Protein AF-A0A1Y2RG91-F1 (afdb_monomer)

Secondary structure (DSSP, 8-state):
-PPPPPPPP---TTSGGGGS-S--SSB--GGGTTTSEEE-PPP--TTS-THHHHTS--EE-TTSSSEEEEEEEESSSSS----GGGGT--S-SPEEPGGGGG-HHHHHHHHTS-S-EEEEEEEEE----HHHHGGG-B---TTTT--TTSBPEEEEEEE-S--TT-EEEEE-B-TTS-B-GGG-EEEE--TT-EEEE-TTTSEEEEE--SSS-EEEEEEEEE--HHHHHHHHHH-

Foldseek 3Di:
DDDPDPPQDFDDLPPPLLPADQDFLADDQPVCVPQQKDWFPFDDCVVFDPQLQPVADWDDDDDADPKIKAWQWACVQERDPDDVVVVPDAQFPTDGHPSVVRGVVVNVVVVPQPFTWGIKIKMKDAADAPSRFNVVWHADNRCVNPDRHWFDKKKKKAWAAAQQPKWKWKFAADPSRTGDPVRTDTQTRGHRGIMIGNRSGIGITIHGNGHDITIMIIITGGDDPSSSVVRVVRD

pLDDT: mean 92.82, std 10.48, range [40.88, 98.62]

Solvent-accessible surface area (backbone atoms only — not comparable to full-atom values): 12758 Å² total; per-residue (Å²): 134,83,76,77,76,76,79,79,71,71,88,54,90,82,41,74,49,40,75,51,74,80,76,75,74,33,43,73,47,75,82,30,68,86,75,37,41,44,74,38,52,67,47,88,53,89,85,48,59,66,61,41,66,72,70,45,71,66,40,87,48,96,82,60,75,75,33,33,38,25,35,31,18,15,81,80,26,48,68,64,90,70,61,33,62,83,76,77,38,39,58,46,79,37,30,66,13,78,46,38,74,59,17,57,63,57,43,52,57,61,70,65,49,73,48,57,32,12,51,23,30,34,39,38,37,49,56,37,50,63,79,61,31,51,71,62,52,40,38,47,76,52,55,83,66,49,63,55,87,37,47,38,48,29,36,36,38,38,24,70,39,77,34,84,77,17,27,39,41,35,20,44,56,46,99,75,45,41,71,36,79,91,52,63,43,75,46,72,34,30,52,20,26,26,35,39,33,33,40,43,61,26,31,35,34,71,32,32,65,53,92,56,74,39,39,29,42,41,35,30,32,36,34,40,75,61,34,41,53,52,53,63,75,39,87

Mean predicted aligned error: 4.35 Å

Structure (mmCIF, N/CA/C/O backbone):
data_AF-A0A1Y2RG91-F1
#
_entry.id   AF-A0A1Y2RG91-F1
#
loop_
_atom_site.group_PDB
_atom_site.id
_atom_site.type_symbol
_atom_site.label_atom_id
_atom_site.label_alt_id
_atom_site.label_comp_id
_atom_site.label_asym_id
_atom_site.label_entity_id
_atom_site.label_seq_id
_atom_site.pdbx_PDB_ins_code
_atom_site.Cartn_x
_atom_site.Cartn_y
_atom_site.Cartn_z
_atom_site.occupancy
_atom_site.B_iso_or_equiv
_atom_site.auth_seq_id
_atom_site.auth_comp_id
_atom_site.auth_asym_id
_atom_site.auth_atom_id
_atom_site.pdbx_PDB_model_num
ATOM 1 N N . MET A 1 1 ? 3.154 7.233 -43.658 1.00 40.88 1 MET A N 1
ATOM 2 C CA . MET A 1 1 ? 4.294 7.298 -42.723 1.00 40.88 1 MET A CA 1
ATOM 3 C C . MET A 1 1 ? 3.740 6.956 -41.356 1.00 40.88 1 MET A C 1
ATOM 5 O O . MET A 1 1 ? 2.910 7.704 -40.861 1.00 40.88 1 MET A O 1
ATOM 9 N N . SER A 1 2 ? 4.061 5.781 -40.824 1.00 43.72 2 SER A N 1
ATOM 10 C CA . SER A 1 2 ? 3.675 5.401 -39.464 1.00 43.72 2 SER A CA 1
ATOM 11 C C . SER A 1 2 ? 4.484 6.251 -38.491 1.00 43.72 2 SER A C 1
ATOM 13 O O . SER A 1 2 ? 5.714 6.201 -38.524 1.00 43.72 2 SER A O 1
ATOM 15 N N . SER A 1 3 ? 3.808 7.056 -37.672 1.00 43.66 3 SER A N 1
ATOM 16 C CA . SER A 1 3 ? 4.441 7.735 -36.543 1.00 43.66 3 SER A CA 1
ATOM 17 C C . SER A 1 3 ? 5.208 6.697 -35.713 1.00 43.66 3 SER A C 1
ATOM 19 O O . SER A 1 3 ? 4.657 5.618 -35.478 1.00 43.66 3 SER A O 1
ATOM 21 N N . PRO A 1 4 ? 6.460 6.960 -35.302 1.00 48.38 4 PRO A N 1
ATOM 22 C CA . PRO A 1 4 ? 7.176 6.040 -34.432 1.00 48.38 4 PRO A CA 1
ATOM 23 C C . PRO A 1 4 ? 6.356 5.843 -33.157 1.00 48.38 4 PRO A C 1
ATOM 25 O O . PRO A 1 4 ? 5.939 6.820 -32.531 1.00 48.38 4 PRO A O 1
ATOM 28 N N . THR A 1 5 ? 6.092 4.584 -32.799 1.00 53.31 5 THR A N 1
ATOM 29 C CA . THR A 1 5 ? 5.487 4.242 -31.512 1.00 53.31 5 THR A CA 1
ATOM 30 C C . THR A 1 5 ? 6.329 4.906 -30.421 1.00 53.31 5 THR A C 1
ATOM 32 O O . THR A 1 5 ? 7.553 4.730 -30.437 1.00 53.31 5 THR A O 1
ATOM 35 N N . PRO A 1 6 ? 5.736 5.703 -29.513 1.00 58.34 6 PRO A N 1
ATOM 36 C CA . PRO A 1 6 ? 6.489 6.311 -28.427 1.00 58.34 6 PRO A CA 1
ATOM 37 C C . PRO A 1 6 ? 7.247 5.220 -27.669 1.00 58.34 6 PRO A C 1
ATOM 39 O O . PRO A 1 6 ? 6.689 4.151 -27.418 1.00 58.34 6 PRO A O 1
ATOM 42 N N . ALA A 1 7 ? 8.508 5.472 -27.316 1.00 62.66 7 ALA A N 1
ATOM 43 C CA . ALA A 1 7 ? 9.251 4.541 -26.477 1.00 62.66 7 ALA A CA 1
ATOM 44 C C . ALA A 1 7 ? 8.470 4.296 -25.174 1.00 62.66 7 ALA A C 1
ATOM 46 O O . ALA A 1 7 ? 8.015 5.249 -24.530 1.00 62.66 7 ALA A O 1
ATOM 47 N N . ILE A 1 8 ? 8.298 3.022 -24.813 1.00 75.44 8 ILE A N 1
ATOM 48 C CA . ILE A 1 8 ? 7.685 2.623 -23.543 1.00 75.44 8 ILE A CA 1
ATOM 49 C C . ILE A 1 8 ? 8.548 3.208 -22.421 1.00 75.44 8 ILE A C 1
ATOM 51 O O . ILE A 1 8 ? 9.770 3.058 -22.433 1.00 75.44 8 ILE A O 1
ATOM 55 N N . PHE A 1 9 ? 7.919 3.918 -21.484 1.00 87.31 9 PHE A N 1
ATOM 56 C CA . PHE A 1 9 ? 8.622 4.500 -20.345 1.00 87.31 9 PHE A CA 1
ATOM 57 C C . PHE A 1 9 ? 9.252 3.397 -19.484 1.00 87.31 9 PHE A C 1
ATOM 59 O O . PHE A 1 9 ? 8.609 2.387 -19.200 1.00 87.31 9 PHE A O 1
ATOM 66 N N . TRP A 1 10 ? 10.488 3.620 -19.035 1.00 93.56 10 TRP A N 1
ATOM 67 C CA . TRP A 1 10 ? 11.166 2.776 -18.055 1.00 93.56 10 TRP A CA 1
ATOM 68 C C . TRP A 1 10 ? 11.965 3.652 -17.082 1.00 93.56 10 TRP A C 1
ATOM 70 O O . TRP A 1 10 ? 12.610 4.602 -17.543 1.00 93.56 10 TRP A O 1
ATOM 80 N N . PRO A 1 11 ? 11.951 3.374 -15.763 1.00 94.19 11 PRO A N 1
ATOM 81 C CA . PRO A 1 11 ? 12.773 4.115 -14.813 1.00 94.19 11 PRO A CA 1
ATOM 82 C C . PRO A 1 11 ? 14.261 4.057 -15.174 1.00 94.19 11 PRO A C 1
ATOM 84 O O . PRO A 1 11 ? 14.787 3.013 -15.555 1.00 94.19 11 PRO A O 1
ATOM 87 N N . HIS A 1 12 ? 14.943 5.191 -15.030 1.00 93.88 12 HIS A N 1
ATOM 88 C CA . HIS A 1 12 ? 16.390 5.321 -15.207 1.00 93.88 12 HIS A CA 1
ATOM 89 C C . HIS A 1 12 ? 17.062 5.697 -13.882 1.00 93.88 12 HIS A C 1
ATOM 91 O O . HIS A 1 12 ? 16.392 5.971 -12.885 1.00 93.88 12 HIS A O 1
ATOM 97 N N . SER A 1 13 ? 18.394 5.727 -13.866 1.00 95.25 13 SER A N 1
ATOM 98 C CA . SER A 1 13 ? 19.221 5.920 -12.662 1.00 95.25 13 SER A CA 1
ATOM 99 C C . SER A 1 13 ? 18.958 7.218 -11.885 1.00 95.25 13 SER A C 1
ATOM 101 O O . SER A 1 13 ? 19.301 7.306 -10.709 1.00 95.25 13 SER A O 1
ATOM 103 N N . GLU A 1 14 ? 18.334 8.221 -12.505 1.00 95.31 14 GLU A N 1
ATOM 104 C CA . GLU A 1 14 ? 17.988 9.488 -11.845 1.00 95.31 14 GLU A CA 1
ATOM 105 C C . GLU A 1 14 ? 16.597 9.464 -11.193 1.00 95.31 14 GLU A C 1
ATOM 107 O O . GLU A 1 14 ? 16.231 10.407 -10.488 1.00 95.31 14 GLU A O 1
ATOM 112 N N . HIS A 1 15 ? 15.814 8.399 -11.402 1.00 95.62 15 HIS A N 1
ATOM 113 C CA . HIS A 1 15 ? 14.505 8.257 -10.782 1.00 95.62 15 HIS A CA 1
ATOM 114 C C . HIS A 1 15 ? 14.648 8.271 -9.256 1.00 95.62 15 HIS A C 1
ATOM 116 O O . HIS A 1 15 ? 15.428 7.513 -8.682 1.00 95.62 15 HIS A O 1
ATOM 122 N N . TRP A 1 16 ? 13.874 9.114 -8.571 1.00 94.44 16 TRP A N 1
ATOM 123 C CA . TRP A 1 16 ? 14.020 9.353 -7.129 1.00 94.44 16 TRP A CA 1
ATOM 124 C C . TRP A 1 16 ? 13.949 8.066 -6.293 1.00 94.44 16 TRP A C 1
ATOM 126 O O . TRP A 1 16 ? 14.695 7.928 -5.322 1.00 94.44 16 TRP A O 1
ATOM 136 N N . SER A 1 17 ? 13.119 7.097 -6.702 1.00 95.50 17 SER A N 1
ATOM 137 C CA . SER A 1 17 ? 12.992 5.818 -6.001 1.00 95.50 17 SER A CA 1
ATOM 138 C C . SER A 1 17 ? 14.277 4.994 -5.989 1.00 95.50 17 SER A C 1
ATOM 140 O O . SER A 1 17 ? 14.414 4.173 -5.093 1.00 95.50 17 SER A O 1
ATOM 142 N N . VAL A 1 18 ? 15.236 5.217 -6.898 1.00 96.69 18 VAL A N 1
ATOM 143 C CA . VAL A 1 18 ? 16.545 4.527 -6.919 1.00 96.69 18 VAL A CA 1
ATOM 144 C C . VAL A 1 18 ? 17.334 4.774 -5.630 1.00 96.69 18 VAL A C 1
ATOM 146 O O . VAL A 1 18 ? 18.069 3.903 -5.173 1.00 96.69 18 VAL A O 1
ATOM 149 N N . LYS A 1 19 ? 17.141 5.934 -4.989 1.00 95.50 19 LYS A N 1
ATOM 150 C CA . LYS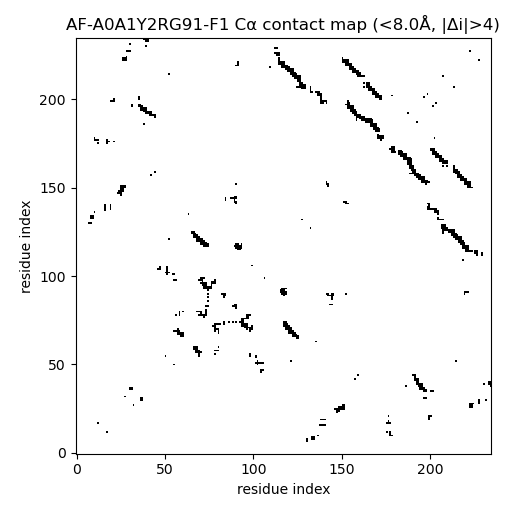 A 1 19 ? 17.837 6.307 -3.747 1.00 95.50 19 LYS A CA 1
ATOM 151 C C . LYS A 1 19 ? 17.269 5.638 -2.494 1.00 95.50 19 LYS A C 1
ATOM 153 O O . LYS A 1 19 ? 17.867 5.753 -1.430 1.00 95.50 19 LYS A O 1
ATOM 158 N N . ILE A 1 20 ? 16.122 4.969 -2.605 1.00 95.56 20 ILE A N 1
ATOM 159 C CA . ILE A 1 20 ? 15.459 4.337 -1.462 1.00 95.56 20 ILE A CA 1
ATOM 160 C C . ILE A 1 20 ? 16.237 3.075 -1.043 1.00 95.56 20 ILE A C 1
ATOM 162 O O . ILE A 1 20 ? 16.551 2.243 -1.904 1.00 95.56 20 ILE A O 1
ATOM 166 N N . PRO A 1 21 ? 16.564 2.905 0.250 1.00 92.75 21 PRO A N 1
ATOM 167 C CA . PRO A 1 21 ? 17.308 1.741 0.723 1.00 92.75 21 PRO A CA 1
ATOM 168 C C . PRO A 1 21 ? 16.541 0.421 0.551 1.00 92.75 21 PRO A C 1
ATOM 170 O O . PRO A 1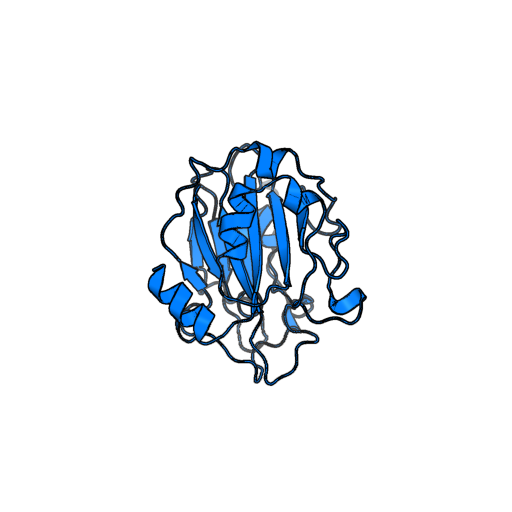 21 ? 15.398 0.289 0.976 1.00 92.75 21 PRO A O 1
ATOM 173 N N . LEU A 1 22 ? 17.203 -0.604 -0.000 1.00 89.06 22 LEU A N 1
ATOM 174 C CA . LEU A 1 22 ? 16.652 -1.967 -0.088 1.00 89.06 22 LEU A CA 1
ATOM 175 C C . LEU A 1 22 ? 16.887 -2.809 1.162 1.00 89.06 22 LEU A C 1
ATOM 177 O O . LEU A 1 22 ? 16.133 -3.750 1.418 1.00 89.06 22 LEU A O 1
ATOM 181 N N . LYS A 1 23 ? 17.962 -2.527 1.900 1.00 84.38 23 LYS A N 1
ATOM 182 C CA . LYS A 1 23 ? 18.423 -3.319 3.043 1.00 84.38 23 LYS A CA 1
ATOM 183 C C . LYS A 1 23 ? 18.626 -2.401 4.234 1.00 84.38 23 LYS A C 1
ATOM 185 O O . LYS A 1 23 ? 19.351 -1.417 4.139 1.00 84.38 23 LYS A O 1
ATOM 190 N N . THR A 1 24 ? 17.988 -2.758 5.334 1.00 86.94 24 THR A N 1
ATOM 191 C CA . THR A 1 24 ? 18.072 -2.091 6.632 1.00 86.94 24 THR A CA 1
ATOM 192 C C . THR A 1 24 ? 17.979 -3.163 7.722 1.00 86.94 24 THR A C 1
ATOM 194 O O . THR A 1 24 ? 17.697 -4.326 7.424 1.00 86.94 24 THR A O 1
ATOM 197 N N . SER A 1 25 ? 18.232 -2.779 8.967 1.00 91.56 25 SER A N 1
ATOM 198 C CA . SER A 1 25 ? 18.195 -3.632 10.167 1.00 91.56 25 SER A CA 1
ATOM 199 C C . SER A 1 25 ? 16.782 -3.966 10.659 1.00 91.56 25 SER A C 1
ATOM 201 O O . SER A 1 25 ? 16.636 -4.894 11.452 1.00 91.56 25 SER A O 1
ATOM 203 N N . HIS A 1 26 ? 15.762 -3.268 10.150 1.00 94.88 26 HIS A N 1
ATOM 204 C CA . HIS A 1 26 ? 14.368 -3.452 10.544 1.00 94.88 26 HIS A CA 1
ATOM 205 C C . HIS A 1 26 ? 13.927 -4.914 10.432 1.00 94.88 26 HIS A C 1
ATOM 207 O O . HIS A 1 26 ? 14.285 -5.619 9.478 1.00 94.88 26 HIS A O 1
ATOM 213 N N . TYR A 1 27 ? 13.072 -5.350 11.358 1.00 95.25 27 TYR A N 1
ATOM 214 C CA . TYR A 1 27 ? 12.452 -6.669 11.267 1.00 95.25 27 TYR A CA 1
ATOM 215 C C . TYR A 1 27 ? 11.677 -6.795 9.951 1.00 95.25 27 TYR A C 1
ATOM 217 O O . TYR A 1 27 ? 10.964 -5.877 9.558 1.00 95.25 27 TYR A O 1
ATOM 225 N N . ARG A 1 28 ? 11.798 -7.939 9.271 1.00 95.50 28 ARG A N 1
ATOM 226 C CA . ARG A 1 28 ? 11.035 -8.265 8.059 1.00 95.50 28 ARG A CA 1
ATOM 227 C C . ARG A 1 28 ? 10.331 -9.595 8.234 1.00 95.50 28 ARG A C 1
ATOM 229 O O . ARG A 1 28 ? 10.906 -10.551 8.754 1.00 95.50 28 ARG A O 1
ATOM 236 N N . MET A 1 29 ? 9.095 -9.657 7.756 1.00 97.12 29 MET A N 1
ATOM 237 C CA . MET A 1 29 ? 8.278 -10.863 7.815 1.00 97.12 29 MET A CA 1
ATOM 238 C C . MET A 1 29 ? 8.858 -11.967 6.919 1.00 97.12 29 MET A C 1
ATOM 240 O O . MET A 1 29 ? 8.975 -11.758 5.707 1.00 97.12 29 MET A O 1
ATOM 244 N N . PRO A 1 30 ? 9.176 -13.160 7.464 1.00 97.69 30 PRO A N 1
ATOM 245 C CA . PRO A 1 30 ? 9.718 -14.266 6.679 1.00 97.69 30 PRO A CA 1
ATOM 246 C C . PRO A 1 30 ? 8.849 -14.658 5.481 1.00 97.69 30 PRO A C 1
ATOM 248 O O . PRO A 1 30 ? 9.383 -15.020 4.432 1.00 97.69 30 PRO A O 1
ATOM 251 N N . SER A 1 31 ? 7.522 -14.534 5.604 1.00 97.06 31 SER A N 1
ATOM 252 C CA . SER A 1 31 ? 6.571 -14.813 4.524 1.00 97.06 31 SER A CA 1
ATOM 253 C C . SER A 1 31 ? 6.788 -13.988 3.254 1.00 97.06 31 SER A C 1
ATOM 255 O O . SER A 1 31 ? 6.372 -14.420 2.180 1.00 97.06 31 SER A O 1
ATOM 257 N N . MET A 1 32 ? 7.446 -12.831 3.362 1.00 96.06 32 MET A N 1
ATOM 258 C CA . MET A 1 32 ? 7.674 -11.899 2.259 1.00 96.06 32 MET A CA 1
ATOM 259 C C . MET A 1 32 ? 9.074 -12.025 1.648 1.00 96.06 32 MET A C 1
ATOM 261 O O . MET A 1 32 ? 9.345 -11.400 0.625 1.00 96.06 32 MET A O 1
ATOM 265 N N . ASN A 1 33 ? 9.970 -12.831 2.228 1.00 95.12 33 ASN A N 1
ATOM 266 C CA . ASN A 1 33 ? 11.373 -12.892 1.805 1.00 95.12 33 ASN A CA 1
ATOM 267 C C . ASN A 1 33 ? 11.539 -13.316 0.343 1.00 95.12 33 ASN A C 1
ATOM 269 O O . ASN A 1 33 ? 12.348 -12.731 -0.373 1.00 95.12 33 ASN A O 1
ATOM 273 N N . GLU A 1 34 ? 10.758 -14.293 -0.116 1.00 94.62 34 GLU A N 1
ATOM 274 C CA . GLU A 1 34 ? 10.865 -14.809 -1.483 1.00 94.62 34 GLU A CA 1
ATOM 275 C C . GLU A 1 34 ? 10.386 -13.771 -2.507 1.00 94.62 34 GLU A C 1
ATOM 277 O O . GLU A 1 34 ? 11.164 -13.314 -3.342 1.00 94.62 34 GLU A O 1
ATOM 282 N N . LYS A 1 35 ? 9.119 -13.350 -2.408 1.00 96.56 35 LYS A N 1
ATOM 283 C CA . LYS A 1 35 ? 8.439 -12.586 -3.469 1.00 96.56 35 LYS A CA 1
ATOM 284 C C . LYS A 1 35 ? 8.264 -11.098 -3.179 1.00 96.56 35 LYS A C 1
ATOM 286 O O . LYS A 1 35 ? 7.900 -10.352 -4.076 1.00 96.56 35 LYS A O 1
ATOM 291 N N . GLY A 1 36 ? 8.442 -10.670 -1.931 1.00 97.12 36 GLY A N 1
ATOM 292 C CA . GLY A 1 36 ? 8.115 -9.315 -1.478 1.00 97.12 36 GLY A CA 1
ATOM 293 C C . GLY A 1 36 ? 6.611 -9.033 -1.366 1.00 97.12 36 GLY A C 1
ATOM 294 O O . GLY A 1 36 ? 6.230 -7.911 -1.061 1.00 97.12 36 GLY A O 1
ATOM 295 N N . TYR A 1 37 ? 5.740 -10.020 -1.582 1.00 98.38 37 TYR A N 1
ATOM 296 C CA . TYR A 1 37 ? 4.300 -9.899 -1.356 1.00 98.38 37 TYR A CA 1
ATOM 297 C C . TYR A 1 37 ? 3.688 -11.241 -0.953 1.00 98.38 37 TYR A C 1
ATOM 299 O O . TYR A 1 37 ? 4.239 -12.306 -1.240 1.00 98.38 37 TYR A O 1
ATOM 307 N N . VAL A 1 38 ? 2.523 -11.185 -0.309 1.00 98.38 38 VAL A N 1
ATOM 308 C CA . VAL A 1 38 ? 1.719 -12.351 0.063 1.00 98.38 38 VAL A CA 1
ATOM 309 C C . VAL A 1 38 ? 0.261 -12.079 -0.289 1.00 98.38 38 VAL A C 1
ATOM 311 O O . VAL A 1 38 ? -0.320 -11.097 0.168 1.00 98.38 38 VAL A O 1
ATOM 314 N N . VAL A 1 39 ? -0.330 -12.966 -1.089 1.00 98.19 39 VAL A N 1
ATOM 315 C CA . VAL A 1 39 ? -1.774 -12.972 -1.360 1.00 98.19 39 VAL A CA 1
ATOM 316 C C . VAL A 1 39 ? -2.484 -13.690 -0.216 1.00 98.19 39 VAL A C 1
ATOM 318 O O . VAL A 1 39 ? -2.044 -14.757 0.213 1.00 98.19 39 VAL A O 1
ATOM 321 N N . LEU A 1 40 ? -3.559 -13.090 0.279 1.00 98.00 40 LEU A N 1
ATOM 322 C CA . LEU A 1 40 ? -4.377 -13.588 1.379 1.00 98.00 40 LEU A CA 1
ATOM 323 C C . LEU A 1 40 ? -5.725 -14.073 0.835 1.00 98.00 40 LEU A C 1
ATOM 325 O O . LEU A 1 40 ? -6.086 -13.812 -0.315 1.00 98.00 40 LEU A O 1
ATOM 329 N N . LYS A 1 41 ? -6.498 -14.762 1.675 1.00 97.38 41 LYS A N 1
ATOM 330 C CA . LYS A 1 41 ? -7.880 -15.130 1.366 1.00 97.38 41 LYS A CA 1
ATOM 331 C C . LYS A 1 41 ? -8.682 -13.888 1.003 1.00 97.38 41 LYS A C 1
ATOM 333 O O . LYS A 1 41 ? -8.637 -12.880 1.714 1.00 97.38 41 LYS A O 1
ATOM 338 N N . THR A 1 42 ? -9.436 -14.008 -0.088 1.00 96.88 42 THR A N 1
ATOM 339 C CA . THR A 1 42 ? -10.392 -12.999 -0.540 1.00 96.88 42 THR A CA 1
ATOM 340 C C . THR A 1 42 ? -11.336 -12.632 0.599 1.00 96.88 42 THR A C 1
ATOM 342 O O . THR A 1 42 ? -11.910 -13.507 1.251 1.00 96.88 42 THR A O 1
ATOM 345 N N . LEU A 1 43 ? -11.490 -11.334 0.838 1.00 96.50 43 LEU A N 1
ATOM 346 C CA . LEU A 1 43 ? -12.398 -10.824 1.854 1.00 96.50 43 LEU A CA 1
ATOM 347 C C . LEU A 1 43 ? -13.828 -10.798 1.321 1.00 96.50 43 LEU A C 1
ATOM 349 O O . LEU A 1 43 ? -14.083 -10.332 0.211 1.00 96.50 43 LEU A O 1
ATOM 353 N N . ASN A 1 44 ? -14.770 -11.271 2.138 1.00 95.94 44 ASN A N 1
ATOM 354 C CA . ASN A 1 44 ? -16.185 -11.057 1.874 1.00 95.94 44 ASN A CA 1
ATOM 355 C C . ASN A 1 44 ? -16.547 -9.614 2.254 1.00 95.94 44 ASN A C 1
ATOM 357 O O . ASN A 1 44 ? -16.564 -9.265 3.434 1.00 95.94 44 ASN A O 1
ATOM 361 N N . LEU A 1 45 ? -16.855 -8.802 1.244 1.00 96.62 45 LEU A N 1
ATOM 362 C CA . LEU A 1 45 ? -17.205 -7.390 1.398 1.00 96.62 45 LEU A CA 1
ATOM 363 C C . LEU A 1 45 ? -18.716 -7.130 1.272 1.00 96.62 45 LEU A C 1
ATOM 365 O O . LEU A 1 45 ? -19.119 -5.979 1.153 1.00 96.62 45 LEU A O 1
ATOM 369 N N . ASP A 1 46 ? -19.565 -8.163 1.269 1.00 95.81 46 ASP A N 1
ATOM 370 C CA . ASP A 1 46 ? -21.014 -8.018 1.042 1.00 95.81 46 ASP A CA 1
ATOM 371 C C . ASP A 1 46 ? -21.713 -7.183 2.124 1.00 95.81 46 ASP A C 1
ATOM 373 O O . ASP A 1 46 ? -22.742 -6.563 1.865 1.00 95.81 46 ASP A O 1
ATOM 377 N N . HIS A 1 47 ? -21.140 -7.143 3.328 1.00 96.06 47 HIS A N 1
ATOM 378 C CA . HIS A 1 47 ? -21.643 -6.359 4.455 1.00 96.06 47 HIS A CA 1
ATOM 379 C C . HIS A 1 47 ? -21.099 -4.919 4.498 1.00 96.06 47 HIS A C 1
ATOM 381 O O . HIS A 1 47 ? -21.561 -4.138 5.324 1.00 96.06 47 HIS A O 1
ATOM 387 N N . ILE A 1 48 ? -20.142 -4.556 3.631 1.00 97.81 48 ILE A N 1
ATOM 388 C CA . ILE A 1 48 ? -19.550 -3.213 3.580 1.00 97.81 48 ILE A CA 1
ATOM 389 C C . ILE A 1 48 ? -20.211 -2.438 2.429 1.00 97.81 48 ILE A C 1
ATOM 391 O O . ILE A 1 48 ? -19.944 -2.736 1.258 1.00 97.81 48 ILE A O 1
ATOM 395 N N . PRO A 1 49 ? -21.096 -1.463 2.709 1.00 97.62 49 PRO A N 1
ATOM 396 C CA . PRO A 1 49 ? -21.793 -0.738 1.658 1.00 97.62 49 PRO A CA 1
ATOM 397 C C . PRO A 1 49 ? -20.854 0.240 0.946 1.00 97.62 49 PRO A C 1
ATOM 399 O O . PRO A 1 49 ? -19.992 0.856 1.569 1.00 97.62 49 PRO A O 1
ATOM 402 N N . ALA A 1 50 ? -21.075 0.448 -0.356 1.00 97.69 50 ALA A N 1
ATOM 403 C CA . ALA A 1 50 ? -20.216 1.309 -1.174 1.00 97.69 50 ALA A CA 1
ATOM 404 C C . ALA A 1 50 ? -20.115 2.755 -0.679 1.00 97.69 50 ALA A C 1
ATOM 406 O O . ALA A 1 50 ? -19.078 3.394 -0.836 1.00 97.69 50 ALA A O 1
ATOM 407 N N . SER A 1 51 ? -21.142 3.235 0.025 1.00 98.00 51 SER A N 1
ATOM 408 C CA . SER A 1 51 ? -21.128 4.533 0.697 1.00 98.00 51 SER A CA 1
ATOM 409 C C . SER A 1 51 ? -19.960 4.714 1.672 1.00 98.00 51 SER A C 1
ATOM 411 O O . SER A 1 51 ? -19.557 5.851 1.889 1.00 98.00 51 SER A O 1
ATOM 413 N N . GLU A 1 52 ? -19.398 3.636 2.236 1.00 98.50 52 GLU A N 1
ATOM 414 C CA . GLU A 1 52 ? -18.234 3.714 3.133 1.00 98.50 52 GLU A CA 1
ATOM 415 C C . GLU A 1 52 ? -16.947 4.151 2.427 1.00 98.50 52 GLU A C 1
ATOM 417 O O . GLU A 1 52 ? -16.028 4.641 3.075 1.00 98.50 52 GLU A O 1
ATOM 422 N N . TRP A 1 53 ? -16.857 4.013 1.105 1.00 98.00 53 TRP A N 1
ATOM 423 C CA . TRP A 1 53 ? -15.722 4.536 0.344 1.00 98.00 53 TRP A CA 1
ATOM 424 C C . TRP A 1 53 ? -16.125 5.631 -0.641 1.00 98.00 53 TRP A C 1
ATOM 426 O O . TRP A 1 53 ? -15.341 6.544 -0.877 1.00 98.00 53 TRP A O 1
ATOM 436 N N . GLU A 1 54 ? -17.337 5.614 -1.189 1.00 96.81 54 GLU A N 1
ATOM 437 C CA . GLU A 1 54 ? -17.786 6.613 -2.167 1.00 96.81 54 GLU A CA 1
ATOM 438 C C . GLU A 1 54 ? -18.073 7.986 -1.541 1.00 96.81 54 GLU A C 1
ATOM 440 O O . GLU A 1 54 ? -17.810 9.001 -2.182 1.00 96.81 54 GLU A O 1
ATOM 445 N N . ASN A 1 55 ? -18.545 8.039 -0.288 1.00 96.94 55 ASN A N 1
ATOM 446 C CA . ASN A 1 55 ? -18.958 9.292 0.366 1.00 96.94 55 ASN A CA 1
ATOM 447 C C . ASN A 1 55 ? -17.846 9.972 1.179 1.00 96.94 55 ASN A C 1
ATOM 449 O O . ASN A 1 55 ? -18.108 10.937 1.901 1.00 96.94 55 ASN A O 1
ATOM 453 N N . LEU A 1 56 ? -16.615 9.465 1.107 1.00 97.50 56 LEU A N 1
ATOM 454 C CA . LEU A 1 56 ? -15.493 10.044 1.836 1.00 97.50 56 LEU A CA 1
ATOM 455 C C . LEU A 1 56 ? -15.072 11.392 1.242 1.00 97.50 56 LEU A C 1
ATOM 457 O O . LEU A 1 56 ? -15.287 11.682 0.066 1.00 97.50 56 LEU A O 1
ATOM 461 N N . THR A 1 57 ? -14.399 12.210 2.049 1.00 95.75 57 THR A N 1
ATOM 462 C CA . THR A 1 57 ? -13.730 13.413 1.544 1.00 95.75 57 THR A CA 1
ATOM 463 C C . THR A 1 57 ? -12.431 13.013 0.849 1.00 95.75 57 THR A C 1
ATOM 465 O O . THR A 1 57 ? -11.481 12.583 1.512 1.00 95.75 57 THR A O 1
ATOM 468 N N . TYR A 1 58 ? -12.401 13.161 -0.477 1.00 93.69 58 TYR A N 1
ATOM 469 C CA . TYR A 1 58 ? -11.229 12.906 -1.314 1.00 93.69 58 TYR A CA 1
ATOM 470 C C . TYR A 1 58 ? -10.390 14.167 -1.507 1.00 93.69 58 TYR A C 1
ATOM 472 O O . 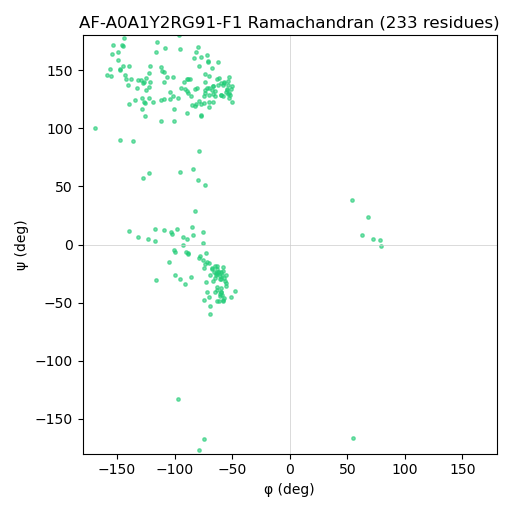TYR A 1 58 ? -10.916 15.253 -1.736 1.00 93.69 58 TYR A O 1
ATOM 480 N N . MET A 1 59 ? -9.074 13.985 -1.473 1.00 88.88 59 MET A N 1
ATOM 481 C CA . MET A 1 59 ? -8.079 15.003 -1.775 1.00 88.88 59 MET A CA 1
ATOM 482 C C . MET A 1 59 ? -7.436 14.716 -3.131 1.00 88.88 59 MET A C 1
ATOM 484 O O . MET A 1 59 ? -7.171 13.557 -3.478 1.00 88.88 59 MET A O 1
ATOM 488 N N . ASP A 1 60 ? -7.124 15.778 -3.868 1.00 74.81 60 ASP A N 1
ATOM 489 C CA . ASP A 1 60 ? -6.361 15.687 -5.110 1.00 74.81 60 ASP A CA 1
ATOM 490 C C . ASP A 1 60 ? -4.900 15.320 -4.830 1.00 74.81 60 ASP A C 1
ATOM 492 O O . ASP A 1 60 ? -4.247 15.891 -3.947 1.00 74.81 60 ASP A O 1
ATOM 496 N N . TRP A 1 61 ? -4.362 14.368 -5.597 1.00 67.19 61 TRP A N 1
ATOM 497 C CA . TRP A 1 61 ? -2.963 13.967 -5.492 1.00 67.19 61 TRP A CA 1
ATOM 498 C C . TRP A 1 61 ? -2.098 14.667 -6.539 1.00 67.19 61 TRP A C 1
ATOM 500 O O . TRP A 1 61 ? -2.345 14.598 -7.738 1.00 67.19 61 TRP A O 1
ATOM 510 N N . LYS A 1 62 ? -1.034 15.334 -6.083 1.00 56.09 62 LYS A N 1
ATOM 511 C CA . LYS A 1 62 ? -0.267 16.294 -6.894 1.00 56.09 62 LYS A CA 1
ATOM 512 C C . LYS A 1 62 ? 0.675 15.688 -7.948 1.00 56.09 62 LYS A C 1
ATOM 514 O O . LYS A 1 62 ? 1.361 16.462 -8.610 1.00 56.09 62 LYS A O 1
ATOM 519 N N . SER A 1 63 ? 0.766 14.364 -8.123 1.00 50.50 63 SER A N 1
ATOM 520 C CA . SER A 1 63 ? 1.816 13.781 -8.985 1.00 50.50 63 SER A CA 1
ATOM 521 C C . SER A 1 63 ? 1.449 12.602 -9.893 1.00 50.50 63 SER A C 1
ATOM 523 O O . SER A 1 63 ? 2.360 12.034 -10.494 1.00 50.50 63 SER A O 1
ATOM 525 N N . GLY A 1 64 ? 0.177 12.236 -10.091 1.00 44.69 64 GLY A N 1
ATOM 526 C CA . GLY A 1 64 ? -0.105 11.136 -11.022 1.00 44.69 64 GLY A CA 1
ATOM 527 C C . GLY A 1 64 ? -1.562 10.939 -11.398 1.00 44.69 64 GLY A C 1
ATOM 528 O O . GLY A 1 64 ? -2.288 10.280 -10.659 1.00 44.69 64 GLY A O 1
ATOM 529 N N . GLY A 1 65 ? -1.930 11.437 -12.585 1.00 53.78 65 GLY A N 1
ATOM 530 C CA . GLY A 1 65 ? -3.187 11.111 -13.262 1.00 53.78 65 GLY A CA 1
ATOM 531 C C . GLY A 1 65 ? -4.424 11.367 -12.411 1.00 53.78 65 GLY A C 1
ATOM 532 O O . GLY A 1 65 ? -4.363 12.010 -11.369 1.00 53.78 65 GLY A O 1
ATOM 533 N N . ASP A 1 66 ? -5.553 10.848 -12.854 1.00 69.88 66 ASP A N 1
ATOM 534 C CA . ASP A 1 66 ? -6.841 10.952 -12.176 1.00 69.88 66 ASP A CA 1
ATOM 535 C C . ASP A 1 66 ? -6.906 10.043 -10.914 1.00 69.88 66 ASP A C 1
ATOM 537 O O . ASP A 1 66 ? -7.792 9.202 -10.762 1.00 69.88 66 ASP A O 1
ATOM 541 N N . THR A 1 67 ? -5.910 10.151 -10.021 1.00 83.88 67 THR A N 1
ATOM 542 C CA . THR A 1 67 ? -5.834 9.422 -8.745 1.00 83.88 67 THR A CA 1
ATOM 543 C C . THR A 1 67 ? -6.177 10.350 -7.585 1.00 83.88 67 THR A C 1
ATOM 545 O O . THR A 1 67 ? -5.515 11.368 -7.368 1.00 83.88 67 THR A O 1
ATOM 548 N N . ASN A 1 68 ? -7.148 9.953 -6.767 1.00 90.19 68 ASN A N 1
ATOM 549 C CA . ASN A 1 68 ? -7.534 10.673 -5.556 1.00 90.19 68 ASN A CA 1
ATOM 550 C C . ASN A 1 68 ? -7.385 9.781 -4.325 1.00 90.19 68 ASN A C 1
ATOM 552 O O . ASN A 1 68 ? -7.517 8.559 -4.402 1.00 90.19 68 ASN A O 1
ATOM 556 N N . PHE A 1 69 ? -7.164 10.397 -3.164 1.00 94.12 69 PHE A N 1
ATOM 557 C CA . PHE A 1 69 ? -7.091 9.671 -1.898 1.00 94.12 69 PHE A CA 1
ATOM 558 C C . PHE A 1 69 ? -8.032 10.263 -0.860 1.00 94.12 69 PHE A C 1
ATOM 560 O O . PHE A 1 69 ? -8.081 11.478 -0.696 1.00 94.12 69 PHE A O 1
ATOM 567 N N . ALA A 1 70 ? -8.707 9.404 -0.105 1.00 96.94 70 ALA A N 1
ATOM 568 C CA . ALA A 1 70 ? -9.412 9.773 1.114 1.00 96.94 70 ALA A CA 1
ATOM 569 C C . ALA A 1 70 ? -8.687 9.149 2.321 1.00 96.94 70 ALA A C 1
ATOM 571 O O . ALA A 1 70 ? -8.746 7.929 2.506 1.00 96.94 70 ALA A O 1
ATOM 572 N N . PRO A 1 71 ? -7.951 9.933 3.131 1.00 97.12 71 PRO A N 1
ATOM 573 C CA . PRO A 1 71 ? -7.270 9.405 4.310 1.00 97.12 71 PRO A CA 1
ATOM 574 C C . PRO A 1 71 ? -8.267 8.959 5.368 1.00 97.12 71 PRO A C 1
ATOM 576 O O . PRO A 1 71 ? -9.169 9.724 5.692 1.00 97.12 71 PRO A O 1
ATOM 579 N N . LEU A 1 72 ? -8.070 7.761 5.917 1.00 98.25 72 LEU A N 1
ATOM 580 C CA . LEU A 1 72 ? -8.752 7.239 7.107 1.00 98.25 72 LEU A CA 1
ATOM 581 C C . LEU A 1 72 ? -7.871 7.370 8.357 1.00 98.25 72 LEU A C 1
ATOM 583 O O . LEU A 1 72 ? -8.387 7.471 9.465 1.00 98.25 72 LEU A O 1
ATOM 587 N N . ALA A 1 73 ? -6.547 7.395 8.184 1.00 97.75 73 ALA A N 1
ATOM 588 C CA . ALA A 1 73 ? -5.582 7.734 9.225 1.00 97.75 73 ALA A CA 1
ATOM 589 C C . ALA A 1 73 ? -4.418 8.553 8.649 1.00 97.75 73 ALA A C 1
ATOM 591 O O . ALA A 1 73 ? -3.952 8.294 7.531 1.00 97.75 73 ALA A O 1
ATOM 592 N N . SER A 1 74 ? -3.942 9.530 9.419 1.00 96.06 74 SER A N 1
ATOM 593 C CA . SER A 1 74 ? -2.859 10.444 9.047 1.00 96.06 74 SER A CA 1
ATOM 594 C C . SER A 1 74 ? -1.976 10.797 10.252 1.00 96.06 74 SER A C 1
ATOM 596 O O . SER A 1 74 ? -2.211 10.348 11.371 1.00 96.06 74 SER A O 1
ATOM 598 N N . CYS A 1 75 ? -0.925 11.587 10.030 1.00 94.94 75 CYS A N 1
ATOM 599 C CA . CYS A 1 75 ? 0.072 11.925 11.054 1.00 94.94 75 CYS A CA 1
ATOM 600 C C . CYS A 1 75 ? -0.505 12.753 12.221 1.00 94.94 75 CYS A C 1
ATOM 602 O O . CYS A 1 75 ? 0.031 12.740 13.338 1.00 94.94 75 CYS A O 1
ATOM 604 N N . ASP A 1 76 ? -1.544 13.535 11.937 1.00 94.56 76 ASP A N 1
ATOM 605 C CA . ASP A 1 76 ? -2.153 14.515 12.839 1.00 94.56 76 ASP A CA 1
ATOM 606 C C . ASP A 1 76 ? -3.687 14.397 12.911 1.00 94.56 76 ASP A C 1
ATOM 608 O O . ASP A 1 76 ? -4.336 15.224 13.547 1.00 94.56 76 ASP A O 1
ATOM 612 N N . GLY A 1 77 ? -4.273 13.373 12.279 1.00 95.69 77 GLY A N 1
ATOM 613 C CA . GLY A 1 77 ? -5.719 13.140 12.254 1.00 95.69 77 GLY A CA 1
ATOM 614 C C . GLY A 1 77 ? -6.477 14.031 11.267 1.00 95.69 77 GLY A C 1
ATOM 615 O O . GLY A 1 77 ? -7.701 13.956 11.185 1.00 95.69 77 GLY A O 1
ATOM 616 N N . THR A 1 78 ? -5.787 14.863 10.483 1.00 94.56 78 THR A N 1
ATOM 617 C CA . THR A 1 78 ? -6.419 15.656 9.421 1.00 94.56 78 THR A CA 1
ATOM 618 C C . THR A 1 78 ? -6.584 14.842 8.135 1.00 94.56 78 THR A C 1
ATOM 620 O O . THR A 1 78 ? -5.887 13.851 7.913 1.00 94.56 78 THR A O 1
ATOM 623 N N . ASN A 1 79 ? -7.475 15.279 7.241 1.00 92.19 79 ASN A N 1
ATOM 624 C CA . ASN A 1 79 ? -7.666 14.662 5.920 1.00 92.19 79 ASN A CA 1
ATOM 625 C C . ASN A 1 79 ? -6.542 14.998 4.916 1.00 92.19 79 ASN A C 1
ATOM 627 O O . ASN A 1 79 ? -6.675 14.705 3.733 1.00 92.19 79 ASN A O 1
ATOM 631 N N . GLU A 1 80 ? -5.433 15.600 5.346 1.00 87.81 80 GLU A N 1
ATOM 632 C CA . GLU A 1 80 ? -4.318 15.940 4.463 1.00 87.81 80 GLU A CA 1
ATOM 633 C C . GLU A 1 80 ? -3.515 14.695 4.048 1.00 87.81 80 GLU A C 1
ATOM 635 O O . GLU A 1 80 ? -3.091 13.879 4.869 1.00 87.81 80 GLU A O 1
ATOM 640 N N . CYS A 1 81 ? -3.219 14.565 2.751 1.00 84.50 81 CYS A N 1
ATOM 641 C CA . CYS A 1 81 ? -2.493 13.416 2.195 1.00 84.50 81 CYS A CA 1
ATOM 642 C C . CYS A 1 81 ? -0.958 13.500 2.335 1.00 84.50 81 CYS A C 1
ATOM 644 O O . CYS A 1 81 ? -0.233 12.915 1.530 1.00 84.50 81 CYS A O 1
ATOM 646 N N . LYS A 1 82 ? -0.421 14.167 3.355 1.00 84.44 82 LYS A N 1
ATOM 647 C CA . LYS A 1 82 ? 1.032 14.384 3.498 1.00 84.44 82 LYS A CA 1
ATOM 648 C C . LYS A 1 82 ? 1.807 13.114 3.855 1.00 84.44 82 LYS A C 1
ATOM 650 O O . LYS A 1 82 ? 1.250 12.143 4.379 1.00 84.44 82 LYS A O 1
ATOM 655 N N . GLY A 1 83 ? 3.100 13.112 3.542 1.00 86.69 83 GLY A N 1
ATOM 656 C CA . GLY A 1 83 ? 4.033 12.138 4.104 1.00 86.69 83 GLY A CA 1
ATOM 657 C C . GLY A 1 83 ? 4.332 12.462 5.567 1.00 86.69 83 GLY A C 1
ATOM 658 O O . GLY A 1 83 ? 4.516 13.626 5.900 1.00 86.69 83 GLY A O 1
ATOM 659 N N . PHE A 1 84 ? 4.421 11.460 6.447 1.00 92.12 84 PHE A N 1
ATOM 660 C CA . PHE A 1 84 ? 4.628 11.700 7.889 1.00 92.12 84 PHE A CA 1
ATOM 661 C C . PHE A 1 84 ? 5.981 12.376 8.177 1.00 92.12 84 PHE A C 1
ATOM 663 O O . PHE A 1 84 ? 6.106 13.153 9.125 1.00 92.12 84 PHE A O 1
ATOM 670 N N . TRP A 1 85 ? 6.971 12.180 7.298 1.00 90.00 85 TRP A N 1
ATOM 671 C CA . TRP A 1 85 ? 8.273 12.844 7.388 1.00 90.00 85 TRP A CA 1
ATOM 672 C C . TRP A 1 85 ? 8.186 14.372 7.269 1.00 90.00 85 TRP A C 1
ATOM 674 O O . TRP A 1 85 ? 9.072 15.058 7.769 1.00 90.00 85 TRP A O 1
ATOM 684 N N . GLU A 1 86 ? 7.139 14.926 6.645 1.00 90.06 86 GLU A N 1
ATOM 685 C CA . GLU A 1 86 ? 6.921 16.382 6.591 1.00 90.06 86 GLU A CA 1
ATOM 686 C C . GLU A 1 86 ? 6.635 16.966 7.981 1.00 90.06 86 GLU A C 1
ATOM 688 O O . GLU A 1 86 ? 6.897 18.140 8.233 1.00 90.06 86 GLU A O 1
ATOM 693 N N . ASN A 1 87 ? 6.156 16.128 8.8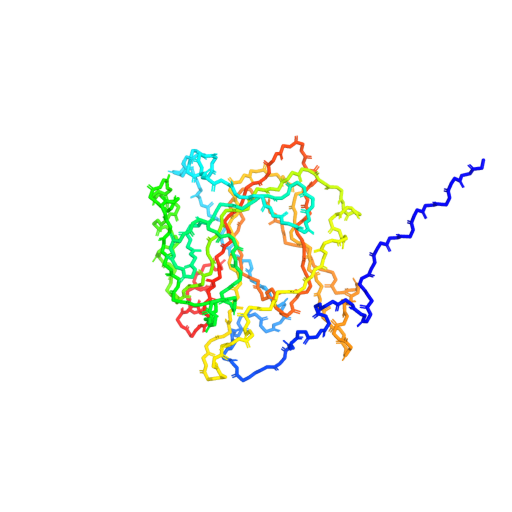98 1.00 89.88 87 ASN A N 1
ATOM 694 C CA . ASN A 1 87 ? 5.916 16.444 10.299 1.00 89.88 87 ASN A CA 1
ATOM 695 C C . ASN A 1 87 ? 7.019 15.883 11.219 1.00 89.88 87 ASN A C 1
ATOM 697 O O . ASN A 1 87 ? 6.856 15.893 12.437 1.00 89.88 87 ASN A O 1
ATOM 701 N N . GLY A 1 88 ? 8.119 15.369 10.654 1.00 92.06 88 GLY A N 1
ATOM 702 C CA . GLY A 1 88 ? 9.212 14.757 11.411 1.00 92.06 88 GLY A CA 1
ATOM 703 C C . GLY A 1 88 ? 8.845 13.437 12.097 1.00 92.06 88 GLY A C 1
ATOM 704 O O . GLY A 1 88 ? 9.482 13.090 13.087 1.00 92.06 88 GLY A O 1
ATOM 705 N N . LYS A 1 89 ? 7.825 12.717 11.605 1.00 92.56 89 LYS A N 1
ATOM 706 C CA . LYS A 1 89 ? 7.368 11.441 12.179 1.00 92.56 89 LYS A CA 1
ATOM 707 C C . LYS A 1 89 ? 7.634 10.239 11.265 1.00 92.56 89 LYS A C 1
ATOM 709 O O . LYS A 1 89 ? 7.668 10.363 10.039 1.00 92.56 89 LYS A O 1
ATOM 714 N N . THR A 1 90 ? 7.791 9.078 11.893 1.00 93.06 90 THR A N 1
ATOM 715 C CA . THR A 1 90 ? 7.783 7.737 11.282 1.00 93.06 90 THR A CA 1
ATOM 716 C C . THR A 1 90 ? 6.426 7.437 10.645 1.00 93.06 90 THR A C 1
ATOM 718 O O . THR A 1 90 ? 5.441 8.036 11.045 1.00 93.06 90 THR A O 1
ATOM 721 N N . ASP A 1 91 ? 6.322 6.526 9.670 1.00 92.50 91 ASP A N 1
ATOM 722 C CA . ASP A 1 91 ? 5.018 6.118 9.091 1.00 92.50 91 ASP A CA 1
ATOM 723 C C . ASP A 1 91 ? 4.301 5.096 10.001 1.00 92.50 91 ASP A C 1
ATOM 725 O O . ASP A 1 91 ? 4.005 3.977 9.583 1.00 92.50 91 ASP A O 1
ATOM 729 N N . LYS A 1 92 ? 4.103 5.476 11.270 1.00 94.31 92 LYS A N 1
ATOM 730 C CA . LYS A 1 92 ? 3.547 4.690 12.387 1.00 94.31 92 LYS A CA 1
ATOM 731 C C . LYS A 1 92 ? 2.738 5.602 13.318 1.00 94.31 92 LYS A C 1
ATOM 733 O O . LYS A 1 92 ? 2.772 6.824 13.156 1.00 94.31 92 LYS A O 1
ATOM 738 N N . ASP A 1 93 ? 2.024 5.016 14.280 1.00 95.75 93 ASP A N 1
ATOM 739 C CA . ASP A 1 93 ? 1.261 5.735 15.311 1.00 95.75 93 ASP A CA 1
ATOM 740 C C . ASP A 1 93 ? 0.278 6.763 14.730 1.00 95.75 93 ASP A C 1
ATOM 742 O O . ASP A 1 93 ? 0.115 7.880 15.237 1.00 95.75 93 ASP A O 1
ATOM 746 N N . ALA A 1 94 ? -0.350 6.409 13.608 1.00 96.69 94 ALA A N 1
ATOM 747 C CA . ALA A 1 94 ? -1.260 7.311 12.929 1.00 96.69 94 ALA A CA 1
ATOM 748 C C . ALA A 1 94 ? -2.530 7.571 13.749 1.00 96.69 94 ALA A C 1
ATOM 750 O O . ALA A 1 94 ? -3.013 6.740 14.518 1.00 96.69 94 ALA A O 1
ATOM 751 N N . ILE A 1 95 ? -3.109 8.745 13.528 1.00 97.38 95 ILE A N 1
ATOM 752 C CA . ILE A 1 95 ? -4.348 9.188 14.154 1.00 97.38 95 ILE A CA 1
ATOM 753 C C . ILE A 1 95 ? -5.462 9.067 13.119 1.00 97.38 95 ILE A C 1
ATOM 755 O O . ILE A 1 95 ? -5.314 9.512 11.976 1.00 97.38 95 ILE A O 1
ATOM 759 N N . PHE A 1 96 ? -6.580 8.459 13.510 1.00 98.06 96 PHE A N 1
ATOM 760 C CA . PHE A 1 96 ? -7.747 8.353 12.643 1.00 98.06 96 PHE A CA 1
ATOM 761 C C . PHE A 1 96 ? -8.320 9.730 12.298 1.00 98.06 96 PHE A C 1
ATOM 763 O O . PHE A 1 96 ? -8.350 10.637 13.128 1.00 98.06 96 PHE A O 1
ATOM 770 N N . THR A 1 97 ? -8.773 9.871 11.058 1.00 98.19 97 THR A N 1
ATOM 771 C CA . THR A 1 97 ? -9.361 11.105 10.532 1.00 98.19 97 THR A CA 1
ATOM 772 C C . THR A 1 97 ? -10.890 11.071 10.630 1.00 98.19 97 THR A C 1
ATOM 774 O O . THR A 1 97 ? -11.463 9.992 10.817 1.00 98.19 97 THR A O 1
ATOM 777 N N . PRO A 1 98 ? -11.596 12.198 10.414 1.00 97.94 98 PRO A N 1
ATOM 778 C CA . PRO A 1 98 ? -13.060 12.202 10.354 1.00 97.94 98 PRO A CA 1
ATOM 779 C C . PRO A 1 98 ? -13.651 11.262 9.290 1.00 97.94 98 PRO A C 1
ATOM 781 O O . PRO A 1 98 ? -14.738 10.728 9.483 1.00 97.94 98 PRO A O 1
ATOM 784 N N . ASN A 1 99 ? -12.937 10.995 8.187 1.00 98.25 99 ASN A N 1
ATOM 785 C CA . ASN A 1 99 ? -13.388 10.014 7.189 1.00 98.25 99 ASN A CA 1
ATOM 786 C C . ASN A 1 99 ? -13.544 8.603 7.786 1.00 98.25 99 ASN A C 1
ATOM 788 O O . ASN A 1 99 ? -14.393 7.850 7.322 1.00 98.25 99 ASN A O 1
ATOM 792 N N . SER A 1 100 ? -12.759 8.239 8.808 1.00 98.12 100 SER A N 1
ATOM 793 C CA . SER A 1 100 ? -12.849 6.916 9.448 1.00 98.12 100 SER A CA 1
ATOM 794 C C . SER A 1 100 ? -14.194 6.664 10.141 1.00 98.12 100 SER A C 1
ATOM 796 O O . SER A 1 100 ? -14.613 5.517 10.283 1.00 98.12 100 SER A O 1
ATOM 798 N N . GLU A 1 101 ? -14.903 7.721 10.543 1.00 97.88 101 GLU A N 1
ATOM 799 C CA . GLU A 1 101 ? -16.226 7.620 11.168 1.00 97.88 101 GLU A CA 1
ATOM 800 C C . GLU A 1 101 ? -17.320 7.269 10.146 1.00 97.88 101 GLU A C 1
ATOM 802 O O . GLU A 1 101 ? -18.377 6.760 10.515 1.00 97.88 101 GLU A O 1
ATOM 807 N N . LEU A 1 102 ? -17.057 7.504 8.855 1.00 98.31 102 LEU A N 1
ATOM 808 C CA . LEU A 1 102 ? -17.993 7.265 7.753 1.00 98.31 102 LEU A CA 1
ATOM 809 C C . LEU A 1 102 ? -17.917 5.837 7.192 1.00 98.31 102 LEU A C 1
ATOM 811 O O . LEU A 1 102 ? -18.752 5.467 6.366 1.00 98.31 102 LEU A O 1
ATOM 815 N N . CYS A 1 103 ? -16.937 5.039 7.624 1.00 98.12 103 CYS A N 1
ATOM 816 C CA . CYS A 1 103 ? -16.700 3.682 7.134 1.00 98.12 103 CYS A CA 1
ATOM 817 C C . CYS A 1 103 ? -16.605 2.632 8.257 1.00 98.12 103 CYS A C 1
ATOM 819 O O . CYS A 1 103 ? -15.587 1.948 8.391 1.00 98.12 103 CYS A O 1
ATOM 821 N N . PRO A 1 104 ? -17.639 2.502 9.110 1.00 98.12 104 PRO A N 1
ATOM 822 C CA . PRO A 1 104 ? -17.567 1.687 10.318 1.00 98.12 104 PRO A CA 1
ATOM 823 C C . PRO A 1 104 ? -17.261 0.207 10.053 1.00 98.12 104 PRO A C 1
ATOM 825 O O . PRO A 1 104 ? -16.452 -0.360 10.788 1.00 98.12 104 PRO A O 1
ATOM 828 N N . ASN A 1 105 ? -17.842 -0.413 9.017 1.00 98.19 105 ASN A N 1
ATOM 829 C CA . ASN A 1 105 ? -17.614 -1.835 8.738 1.00 98.19 105 ASN A CA 1
ATOM 830 C C . ASN A 1 105 ? -16.194 -2.074 8.202 1.00 98.19 105 ASN A C 1
ATOM 832 O O . ASN A 1 105 ? -15.508 -3.009 8.618 1.00 98.19 105 ASN A O 1
ATOM 836 N N . LEU A 1 106 ? -15.698 -1.197 7.324 1.00 98.19 106 LEU A N 1
ATOM 837 C CA . LEU A 1 106 ? -14.315 -1.272 6.859 1.00 98.19 106 LEU A CA 1
ATOM 838 C C . LEU A 1 106 ? -13.321 -1.020 8.003 1.00 98.19 106 LEU A C 1
ATOM 840 O O . LEU A 1 106 ? -12.314 -1.723 8.119 1.00 98.19 106 LEU A O 1
ATOM 844 N N . MET A 1 107 ? -13.608 -0.049 8.872 1.00 98.31 107 MET A N 1
ATOM 845 C CA . MET A 1 107 ? -12.767 0.252 10.027 1.00 98.31 107 MET A CA 1
ATOM 846 C C . MET A 1 107 ? -12.752 -0.870 11.061 1.00 98.31 107 MET A C 1
ATOM 848 O O . MET A 1 107 ? -11.723 -1.044 11.711 1.00 98.31 107 MET A O 1
ATOM 852 N N . GLU A 1 108 ? -13.833 -1.637 11.216 1.00 98.12 108 GLU A N 1
ATOM 853 C CA . GLU A 1 108 ? -13.841 -2.839 12.058 1.00 98.12 108 GLU A CA 1
ATOM 854 C C . GLU A 1 108 ? -12.776 -3.835 11.585 1.00 98.12 108 GLU A C 1
ATOM 856 O O . GLU A 1 108 ? -11.945 -4.282 12.379 1.00 98.12 108 GLU A O 1
ATOM 861 N N . TYR A 1 109 ? -12.722 -4.102 10.276 1.00 97.25 109 TYR A N 1
ATOM 862 C CA . TYR A 1 109 ? -11.691 -4.964 9.711 1.00 97.25 109 TYR A CA 1
ATOM 863 C C . TYR A 1 109 ? -10.285 -4.375 9.890 1.00 97.25 109 TYR A C 1
ATOM 865 O O . TYR A 1 109 ? -9.390 -5.069 10.372 1.00 97.25 109 TYR A O 1
ATOM 873 N N . ILE A 1 110 ? -10.085 -3.096 9.551 1.00 97.75 110 ILE A N 1
ATOM 874 C CA . ILE A 1 110 ? -8.773 -2.433 9.649 1.00 97.75 110 ILE A CA 1
ATOM 875 C C . ILE A 1 110 ? -8.247 -2.460 11.091 1.00 97.75 110 ILE A C 1
ATOM 877 O O . ILE A 1 110 ? -7.084 -2.785 11.312 1.00 97.75 110 ILE A O 1
ATOM 881 N N . LYS A 1 111 ? -9.104 -2.191 12.083 1.00 97.62 111 LYS A N 1
ATOM 882 C CA . LYS A 1 111 ? -8.747 -2.226 13.512 1.00 97.62 111 LYS A CA 1
ATOM 883 C C . LYS A 1 111 ? -8.499 -3.642 14.043 1.00 97.62 111 LYS A C 1
ATOM 885 O O . LYS A 1 111 ? -7.915 -3.779 15.112 1.00 97.62 111 LYS A O 1
ATOM 890 N N . SER A 1 112 ? -8.928 -4.683 13.325 1.00 97.06 112 SER A N 1
ATOM 891 C CA . SER A 1 112 ? -8.662 -6.082 13.692 1.00 97.06 112 SER A CA 1
ATOM 892 C C . SER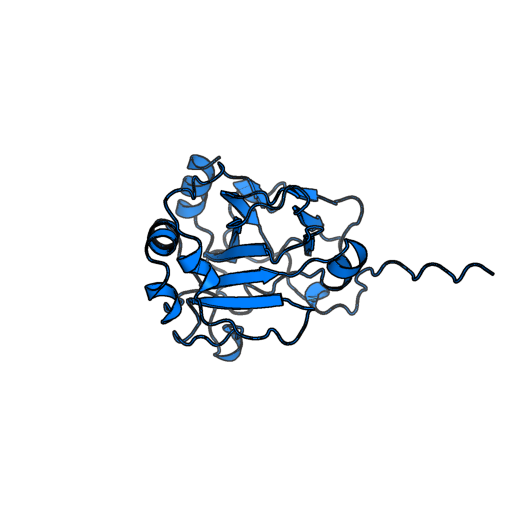 A 1 112 ? -7.248 -6.557 13.329 1.00 97.06 112 SER A C 1
ATOM 894 O O . SER A 1 112 ? -6.846 -7.645 13.746 1.00 97.06 112 SER A O 1
ATOM 896 N N . ILE A 1 113 ? -6.500 -5.780 12.536 1.00 98.12 113 ILE A N 1
ATOM 897 C CA . ILE A 1 113 ? -5.132 -6.116 12.136 1.00 98.12 113 ILE A CA 1
ATOM 898 C C . ILE A 1 113 ? -4.202 -5.878 13.340 1.00 98.12 113 ILE A C 1
ATOM 900 O O . ILE A 1 113 ? -4.131 -4.749 13.826 1.00 98.12 113 ILE A O 1
ATOM 904 N N . PRO A 1 114 ? -3.466 -6.897 13.821 1.00 97.88 114 PRO A N 1
ATOM 905 C CA . PRO A 1 114 ? -2.636 -6.783 15.017 1.00 97.88 114 PRO A CA 1
ATOM 906 C C . PRO A 1 114 ? -1.265 -6.179 14.680 1.00 97.88 114 PRO A C 1
ATOM 908 O O . PRO A 1 114 ? -0.228 -6.839 14.742 1.00 97.88 114 PRO A O 1
ATOM 911 N N . ALA A 1 115 ? -1.264 -4.922 14.246 1.00 97.94 115 ALA A N 1
ATOM 912 C CA . ALA A 1 115 ? -0.053 -4.181 13.929 1.00 97.94 115 ALA A CA 1
ATOM 913 C C . ALA A 1 115 ? -0.229 -2.697 14.245 1.00 97.94 115 ALA A C 1
ATOM 915 O O . ALA A 1 115 ? -1.324 -2.146 14.113 1.00 97.94 115 ALA A O 1
ATOM 916 N N . ASN A 1 116 ? 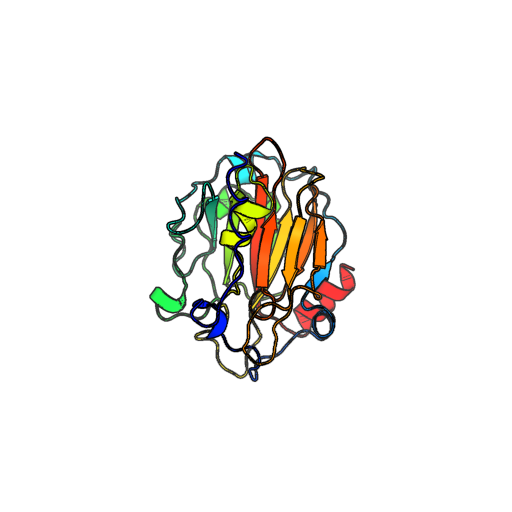0.875 -2.036 14.595 1.00 97.44 116 ASN A N 1
ATOM 917 C CA . ASN A 1 116 ? 0.916 -0.584 14.523 1.00 97.44 116 ASN A CA 1
ATOM 918 C C . ASN A 1 116 ? 0.702 -0.156 13.062 1.00 97.44 116 ASN A C 1
ATOM 920 O O . ASN A 1 116 ? 1.156 -0.835 12.134 1.00 97.44 116 ASN A O 1
ATOM 924 N N . PHE A 1 117 ? -0.001 0.951 12.851 1.00 96.75 117 PHE A N 1
ATOM 925 C CA . PHE A 1 117 ? -0.361 1.425 11.523 1.00 96.75 117 PHE A CA 1
ATOM 926 C C . PHE A 1 117 ? 0.114 2.858 11.292 1.00 96.75 117 PHE A C 1
ATOM 928 O O . PHE A 1 117 ? 0.102 3.713 12.178 1.00 96.75 117 PHE A O 1
ATOM 935 N N . GLY A 1 118 ? 0.538 3.102 10.057 1.00 96.12 118 GLY A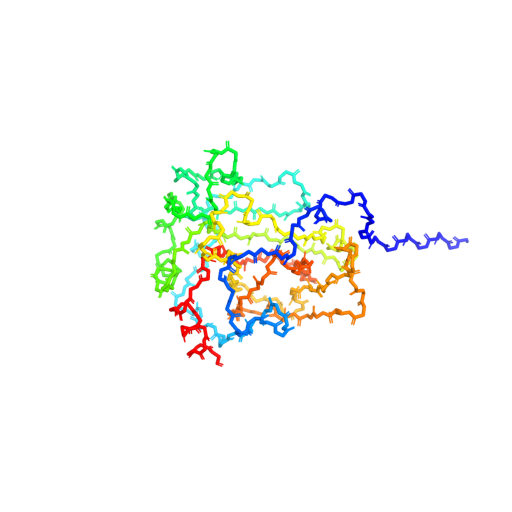 N 1
ATOM 936 C CA . GLY A 1 118 ? 0.845 4.427 9.540 1.00 96.12 118 GLY A CA 1
ATOM 937 C C . GLY A 1 118 ? -0.336 4.981 8.755 1.00 96.12 118 GLY A C 1
ATOM 938 O O . GLY A 1 118 ? -1.495 4.901 9.161 1.00 96.12 118 GLY A O 1
ATOM 939 N N . ARG A 1 119 ? -0.055 5.521 7.570 1.00 95.69 119 ARG A N 1
ATOM 940 C CA . ARG A 1 119 ? -1.095 5.973 6.635 1.00 95.69 119 ARG A CA 1
ATOM 941 C C . ARG A 1 119 ? -2.123 4.879 6.332 1.00 95.69 119 ARG A C 1
ATOM 943 O O . ARG A 1 119 ? -1.776 3.792 5.876 1.00 95.69 119 ARG A O 1
ATOM 950 N N . VAL A 1 120 ? -3.399 5.230 6.463 1.00 97.75 120 VAL A N 1
ATOM 951 C CA . VAL A 1 120 ? -4.525 4.431 5.963 1.00 97.75 120 VAL A CA 1
ATOM 952 C C . VAL A 1 120 ? -5.330 5.296 5.010 1.00 97.75 120 VAL A C 1
ATOM 954 O O . VAL A 1 120 ? -5.695 6.419 5.362 1.00 97.75 120 VAL A O 1
ATOM 957 N N . ARG A 1 121 ? -5.570 4.824 3.786 1.00 97.31 121 ARG A N 1
ATOM 958 C CA . ARG A 1 121 ? -6.224 5.611 2.730 1.00 97.31 121 ARG A CA 1
ATOM 959 C C . ARG A 1 121 ? -7.139 4.746 1.884 1.00 97.31 121 ARG A C 1
ATOM 961 O O . ARG A 1 121 ? -6.789 3.613 1.569 1.00 97.31 121 ARG A O 1
ATOM 968 N N . ILE A 1 122 ? -8.243 5.324 1.431 1.00 98.00 122 ILE A N 1
ATOM 969 C CA . ILE A 1 122 ? -8.917 4.845 0.230 1.00 98.00 122 ILE A CA 1
ATOM 970 C C . ILE A 1 122 ? -8.267 5.511 -0.973 1.00 98.00 122 ILE A C 1
ATOM 972 O O . ILE A 1 122 ? -8.141 6.733 -1.002 1.00 98.00 122 ILE A O 1
ATOM 976 N N . ILE A 1 123 ? -7.847 4.716 -1.950 1.00 95.81 123 ILE A N 1
ATOM 977 C CA . ILE A 1 123 ? -7.455 5.200 -3.272 1.00 95.81 123 ILE A CA 1
ATOM 978 C C . ILE A 1 123 ? -8.654 5.094 -4.208 1.00 95.81 123 ILE A C 1
ATOM 980 O O . ILE A 1 123 ? -9.318 4.059 -4.242 1.00 95.81 123 ILE A O 1
ATOM 984 N N . ARG A 1 124 ? -8.900 6.153 -4.974 1.00 95.44 124 ARG A N 1
ATOM 985 C CA . ARG A 1 124 ? -9.741 6.148 -6.167 1.00 95.44 124 ARG A CA 1
ATOM 986 C C . ARG A 1 124 ? -8.828 6.300 -7.373 1.00 95.44 124 ARG A C 1
ATOM 988 O O . ARG A 1 124 ? -8.046 7.246 -7.422 1.00 95.44 124 ARG A O 1
ATOM 995 N N . LEU A 1 125 ? -8.930 5.378 -8.319 1.00 93.31 125 LEU A N 1
ATOM 996 C CA . LEU A 1 125 ? -8.125 5.361 -9.533 1.00 93.31 125 LEU A CA 1
ATOM 997 C C . LEU A 1 125 ? -9.041 5.291 -10.754 1.00 93.31 125 LEU A C 1
ATOM 999 O O . LEU A 1 125 ? -9.843 4.362 -10.858 1.00 93.31 125 LEU A O 1
ATOM 1003 N N . GLU A 1 126 ? -8.933 6.253 -11.668 1.00 93.56 126 GLU A N 1
ATOM 1004 C CA . GLU A 1 126 ? -9.652 6.184 -12.944 1.00 93.56 126 GLU A CA 1
ATOM 1005 C C . GLU A 1 126 ? -8.987 5.221 -13.945 1.00 93.56 126 GLU A C 1
ATOM 1007 O O . GLU A 1 126 ? -7.814 4.856 -13.792 1.00 93.56 126 GLU A O 1
ATOM 1012 N N . PRO A 1 127 ? -9.734 4.774 -14.972 1.00 93.31 127 PRO A N 1
ATOM 1013 C CA . PRO A 1 127 ? -9.211 3.938 -16.043 1.00 93.31 127 PRO A CA 1
ATOM 1014 C C . PRO A 1 127 ? -7.933 4.449 -16.705 1.00 93.31 127 PRO A C 1
ATOM 1016 O O . PRO A 1 127 ? -7.826 5.612 -17.088 1.00 93.31 127 PRO A O 1
ATOM 1019 N N . GLN A 1 128 ? -6.995 3.533 -16.930 1.00 92.38 128 GLN A N 1
ATOM 1020 C CA . GLN A 1 128 ? -5.722 3.801 -17.586 1.00 92.38 128 GLN A CA 1
ATOM 1021 C C . GLN A 1 128 ? -5.151 2.543 -18.241 1.00 92.38 128 GLN A C 1
ATOM 1023 O O . GLN A 1 128 ? -5.267 1.433 -17.718 1.00 92.38 128 GLN A O 1
ATOM 1028 N N . THR A 1 129 ? -4.482 2.719 -19.377 1.00 91.50 129 THR A N 1
ATOM 1029 C CA . THR A 1 129 ? -3.755 1.635 -20.040 1.00 91.50 129 THR A CA 1
ATOM 1030 C C . THR A 1 129 ? -2.497 1.256 -19.260 1.00 91.50 129 THR A C 1
ATOM 1032 O O . THR A 1 129 ? -1.976 2.029 -18.451 1.00 91.50 129 THR A O 1
ATOM 1035 N N . HIS A 1 130 ? -1.943 0.082 -19.561 1.00 92.31 130 HIS A N 1
ATOM 1036 C CA . HIS A 1 130 ? -0.637 -0.336 -19.048 1.00 92.31 130 HIS A CA 1
ATOM 1037 C C . HIS A 1 130 ? 0.464 0.721 -19.273 1.00 92.31 130 HIS A C 1
ATOM 1039 O O . HIS A 1 130 ? 1.204 1.051 -18.349 1.00 92.31 130 HIS A O 1
ATOM 1045 N N . ASP A 1 131 ? 0.535 1.298 -20.478 1.00 91.25 131 ASP A N 1
ATOM 1046 C CA . ASP A 1 131 ? 1.560 2.285 -20.852 1.00 91.25 131 ASP A CA 1
ATOM 1047 C C . ASP A 1 131 ? 1.388 3.629 -20.134 1.00 91.25 131 ASP A C 1
ATOM 1049 O O . ASP A 1 131 ? 2.350 4.383 -19.962 1.00 91.25 131 ASP A O 1
ATOM 1053 N N . GLN A 1 132 ? 0.161 3.957 -19.729 1.00 91.81 132 GLN A N 1
ATOM 1054 C CA . GLN A 1 132 ? -0.101 5.105 -18.867 1.00 91.81 132 GLN A CA 1
ATOM 1055 C C . GLN A 1 132 ? 0.329 4.793 -17.433 1.00 91.81 132 GLN A C 1
ATOM 1057 O O . GLN A 1 132 ? 1.075 5.575 -16.848 1.00 91.81 132 GLN A O 1
ATOM 1062 N N . ALA A 1 133 ? -0.059 3.628 -16.905 1.00 92.69 133 ALA A N 1
ATOM 1063 C CA . ALA A 1 133 ? 0.265 3.213 -15.545 1.00 92.69 133 ALA A CA 1
ATOM 1064 C C . ALA A 1 133 ? 1.782 3.118 -15.306 1.00 92.69 133 ALA A C 1
ATOM 1066 O O . ALA A 1 133 ? 2.276 3.630 -14.305 1.00 92.69 133 ALA A O 1
ATOM 1067 N N . ILE A 1 134 ? 2.555 2.538 -16.234 1.00 93.06 134 ILE A N 1
ATOM 1068 C CA . ILE A 1 134 ? 4.003 2.335 -16.040 1.00 93.06 134 ILE A CA 1
ATOM 1069 C C . ILE A 1 134 ? 4.772 3.650 -15.822 1.00 93.06 134 ILE A C 1
ATOM 1071 O O . ILE A 1 134 ? 5.810 3.652 -15.169 1.00 93.06 134 ILE A O 1
ATOM 1075 N N . ARG A 1 135 ? 4.242 4.793 -16.280 1.00 91.69 135 ARG A N 1
ATOM 1076 C CA . ARG A 1 135 ? 4.831 6.127 -16.043 1.00 91.69 135 ARG A CA 1
ATOM 1077 C C . ARG A 1 135 ? 4.841 6.540 -14.574 1.00 91.69 135 ARG A C 1
ATOM 1079 O O . ARG A 1 135 ? 5.590 7.440 -14.208 1.00 91.69 135 ARG A O 1
ATOM 1086 N N . SER A 1 136 ? 4.026 5.889 -13.752 1.00 91.94 136 SER A N 1
ATOM 1087 C CA . SER A 1 136 ? 3.925 6.115 -12.312 1.00 91.94 136 SER A CA 1
ATOM 1088 C C . SER A 1 136 ? 4.509 4.963 -11.491 1.00 91.94 136 SER A C 1
ATOM 1090 O O . SER A 1 136 ? 4.283 4.918 -10.284 1.00 91.94 136 SER A O 1
ATOM 1092 N N . VAL A 1 137 ? 5.256 4.034 -12.103 1.00 95.62 137 VAL A N 1
ATOM 1093 C CA . VAL A 1 137 ? 5.923 2.956 -11.359 1.00 95.62 137 VAL A CA 1
ATOM 1094 C C . VAL A 1 137 ? 6.987 3.527 -10.423 1.00 95.62 137 VAL A C 1
ATOM 1096 O O . VAL A 1 137 ? 7.838 4.318 -10.826 1.00 95.62 137 VAL A O 1
ATOM 1099 N N . HIS A 1 138 ? 6.929 3.148 -9.151 1.00 96.50 138 HIS A N 1
ATOM 1100 C CA . HIS A 1 138 ? 7.831 3.670 -8.128 1.00 96.50 138 HIS A CA 1
ATOM 1101 C C . HIS A 1 138 ? 8.015 2.672 -6.986 1.00 96.50 138 HIS A C 1
ATOM 1103 O O . HIS A 1 138 ? 7.330 1.656 -6.912 1.00 96.50 138 HIS A O 1
ATOM 1109 N N . ARG A 1 139 ? 8.946 2.983 -6.084 1.00 97.25 139 ARG A N 1
ATOM 1110 C CA . ARG A 1 139 ? 9.030 2.374 -4.750 1.00 97.25 139 ARG A CA 1
ATOM 1111 C C . ARG A 1 139 ? 8.642 3.415 -3.716 1.00 97.25 139 ARG A C 1
ATOM 1113 O O . ARG A 1 139 ? 8.908 4.603 -3.908 1.00 97.25 139 ARG A O 1
ATOM 1120 N N . ASP A 1 140 ? 8.049 2.971 -2.621 1.00 94.38 140 ASP A N 1
ATOM 1121 C CA . ASP A 1 140 ? 7.706 3.834 -1.502 1.00 94.38 140 ASP A CA 1
ATOM 1122 C C . ASP A 1 140 ? 8.864 3.994 -0.520 1.00 94.38 140 ASP A C 1
ATOM 1124 O O . ASP A 1 140 ? 9.537 3.033 -0.168 1.00 94.38 140 ASP A O 1
ATOM 1128 N N . ASP A 1 141 ? 9.030 5.195 0.025 1.00 93.44 141 ASP A N 1
ATOM 1129 C CA . ASP A 1 141 ? 9.991 5.464 1.098 1.00 93.44 141 ASP A CA 1
ATOM 1130 C C . ASP A 1 141 ? 9.307 5.396 2.476 1.00 93.44 141 ASP A C 1
ATOM 1132 O O . ASP A 1 141 ? 9.164 6.394 3.184 1.00 93.44 141 ASP A O 1
ATOM 1136 N N . ASN A 1 142 ? 8.780 4.216 2.825 1.00 91.06 142 ASN A N 1
ATOM 1137 C CA . ASN A 1 142 ? 7.965 4.025 4.037 1.00 91.06 142 ASN A CA 1
ATOM 1138 C C . ASN A 1 142 ? 8.777 4.042 5.348 1.00 91.06 142 ASN A C 1
ATOM 1140 O O . ASN A 1 142 ? 8.192 4.169 6.417 1.00 91.06 142 ASN A O 1
ATOM 1144 N N . ASN A 1 143 ? 10.104 3.877 5.284 1.00 92.31 143 ASN A N 1
ATOM 1145 C CA . ASN A 1 143 ? 10.956 3.666 6.466 1.00 92.31 143 ASN A CA 1
ATOM 1146 C C . ASN A 1 143 ? 11.984 4.798 6.672 1.00 92.31 143 ASN A C 1
ATOM 1148 O O . ASN A 1 143 ? 12.894 4.646 7.477 1.00 92.31 143 ASN A O 1
ATOM 1152 N N . ARG A 1 144 ? 11.833 5.943 5.982 1.00 90.94 144 ARG A N 1
ATOM 1153 C CA . ARG A 1 144 ? 12.778 7.081 5.989 1.00 90.94 144 ARG A CA 1
ATOM 1154 C C . ARG A 1 144 ? 13.256 7.522 7.376 1.00 90.94 144 ARG A C 1
ATOM 1156 O O . ARG A 1 144 ? 14.407 7.919 7.516 1.00 90.94 144 ARG A O 1
ATOM 1163 N N . LEU A 1 145 ? 12.357 7.538 8.359 1.00 92.25 145 LEU A N 1
ATOM 1164 C CA . LEU A 1 145 ? 12.630 8.014 9.722 1.00 92.25 145 LEU A CA 1
ATOM 1165 C C . LEU A 1 145 ? 12.481 6.912 10.775 1.00 92.25 145 LEU A C 1
ATOM 1167 O O . LEU A 1 145 ? 12.574 7.205 11.964 1.00 92.25 145 LEU A O 1
ATOM 1171 N N . ASN A 1 146 ? 12.201 5.677 10.354 1.00 90.38 146 ASN A N 1
ATOM 1172 C CA . ASN A 1 146 ? 11.920 4.591 11.283 1.00 90.38 146 ASN A CA 1
ATOM 1173 C C . ASN A 1 146 ? 13.216 4.165 11.996 1.00 90.38 146 ASN A C 1
ATOM 1175 O O . ASN A 1 146 ? 14.252 4.038 11.334 1.00 90.38 146 ASN A O 1
ATOM 1179 N N . PRO A 1 147 ? 13.182 3.972 13.327 1.00 90.38 147 PRO A N 1
ATOM 1180 C CA . PRO A 1 147 ? 14.294 3.399 14.069 1.00 90.38 147 PRO A CA 1
ATOM 1181 C C . PRO A 1 147 ? 14.689 2.016 13.547 1.00 90.38 147 PRO A C 1
ATOM 1183 O O . PRO A 1 147 ? 13.848 1.180 13.221 1.00 90.38 147 PRO A O 1
ATOM 1186 N N . GLU A 1 148 ? 15.997 1.784 13.487 1.00 85.00 148 GLU A N 1
ATOM 1187 C CA . GLU A 1 148 ? 16.610 0.594 12.893 1.00 85.00 148 GLU A CA 1
ATOM 1188 C C . GLU A 1 148 ? 16.235 -0.737 13.567 1.00 85.00 148 GLU A C 1
ATOM 1190 O O . GLU A 1 148 ? 16.327 -1.788 12.935 1.00 85.00 148 GLU A O 1
ATOM 1195 N N . ASP A 1 149 ? 15.833 -0.703 14.835 1.00 87.06 149 ASP A N 1
ATOM 1196 C CA . ASP A 1 149 ? 15.451 -1.853 15.657 1.00 87.06 149 ASP A CA 1
ATOM 1197 C C . ASP A 1 149 ? 13.946 -2.165 15.632 1.00 87.06 149 ASP A C 1
ATOM 1199 O O . ASP A 1 149 ? 13.503 -3.141 16.239 1.00 87.06 149 ASP A O 1
ATOM 1203 N N . GLU A 1 150 ? 13.161 -1.380 14.896 1.00 93.75 150 GLU A N 1
ATOM 1204 C CA . GLU A 1 150 ? 11.719 -1.561 14.782 1.00 93.75 150 GLU A CA 1
ATOM 1205 C C . GLU A 1 150 ? 11.302 -2.369 13.538 1.00 93.75 150 GLU A C 1
ATOM 1207 O O . GLU A 1 150 ? 12.109 -2.827 12.722 1.00 93.75 150 GLU A O 1
ATOM 1212 N N . GLY A 1 151 ? 9.994 -2.571 13.378 1.00 95.88 151 GLY A N 1
ATOM 1213 C CA . GLY A 1 151 ? 9.428 -3.238 12.219 1.00 95.88 151 GLY A CA 1
ATOM 1214 C C . GLY A 1 151 ? 9.517 -2.414 10.935 1.00 95.88 151 GLY A C 1
ATOM 1215 O O . GLY A 1 151 ? 9.351 -1.190 10.927 1.00 95.88 151 GLY A O 1
ATOM 1216 N N . TRP A 1 152 ? 9.724 -3.121 9.826 1.00 96.19 152 TRP A N 1
ATOM 1217 C CA . TRP A 1 152 ? 9.628 -2.612 8.466 1.00 96.19 152 TRP A CA 1
ATOM 1218 C C . TRP A 1 152 ? 8.172 -2.311 8.090 1.00 96.19 152 TRP A C 1
ATOM 1220 O O . TRP A 1 152 ? 7.291 -3.162 8.212 1.00 96.19 152 TRP A O 1
ATOM 1230 N N . VAL A 1 153 ? 7.905 -1.106 7.589 1.00 97.00 153 VAL A N 1
ATOM 1231 C CA . VAL A 1 153 ? 6.563 -0.740 7.115 1.00 97.00 153 VAL A CA 1
ATOM 1232 C C . VAL A 1 153 ? 6.287 -1.346 5.739 1.00 97.00 153 VAL A C 1
ATOM 1234 O O . VAL A 1 153 ? 6.974 -1.049 4.756 1.00 97.00 153 VAL A O 1
ATOM 1237 N N . VAL A 1 154 ? 5.230 -2.154 5.676 1.00 97.62 154 VAL A N 1
ATOM 1238 C CA . VAL A 1 154 ? 4.668 -2.766 4.463 1.00 97.62 154 VAL A CA 1
ATOM 1239 C C . VAL A 1 154 ? 3.252 -2.244 4.219 1.00 97.62 154 VAL A C 1
ATOM 1241 O O . VAL A 1 154 ? 2.644 -1.646 5.107 1.00 97.62 154 VAL A O 1
ATOM 1244 N N . ARG A 1 155 ? 2.705 -2.457 3.018 1.00 98.19 155 ARG A N 1
ATOM 1245 C CA . ARG A 1 155 ? 1.343 -2.026 2.679 1.00 98.19 155 ARG A CA 1
ATOM 1246 C C . ARG A 1 155 ? 0.421 -3.212 2.489 1.00 98.19 155 ARG A C 1
ATOM 1248 O O . ARG A 1 155 ? 0.674 -4.076 1.656 1.00 98.19 155 ARG A O 1
ATOM 1255 N N . MET A 1 156 ? -0.669 -3.227 3.238 1.00 98.31 156 MET A N 1
ATOM 1256 C CA . MET A 1 156 ? -1.799 -4.108 2.994 1.00 98.31 156 MET A CA 1
ATOM 1257 C C . MET A 1 156 ? -2.780 -3.437 2.034 1.00 98.31 156 MET A C 1
ATOM 1259 O O . MET A 1 156 ? -2.987 -2.225 2.083 1.00 98.31 156 MET A O 1
ATOM 1263 N N . TRP A 1 157 ? -3.365 -4.241 1.158 1.00 98.44 157 TRP A N 1
ATOM 1264 C CA . TRP A 1 157 ? -4.282 -3.831 0.110 1.00 98.44 157 TRP A CA 1
ATOM 1265 C C . TRP A 1 157 ? -5.590 -4.600 0.227 1.00 98.44 157 TRP A C 1
ATOM 1267 O O . TRP A 1 157 ? -5.563 -5.826 0.338 1.00 98.44 157 TRP A O 1
ATOM 1277 N N . ILE A 1 158 ? -6.720 -3.898 0.149 1.00 98.31 158 ILE A N 1
ATOM 1278 C CA . ILE A 1 158 ? -8.060 -4.486 0.047 1.00 98.31 158 ILE A CA 1
ATOM 1279 C C . ILE A 1 158 ? -8.775 -3.843 -1.133 1.00 98.31 158 ILE A C 1
ATOM 1281 O O . ILE A 1 158 ? -9.045 -2.644 -1.128 1.00 98.31 158 ILE A O 1
ATOM 1285 N N . GLU A 1 159 ? -9.104 -4.635 -2.141 1.00 97.94 159 GLU A N 1
ATOM 1286 C CA . GLU A 1 159 ? -9.823 -4.156 -3.313 1.00 97.94 159 GLU A CA 1
ATOM 1287 C C . GLU A 1 159 ? -11.331 -4.072 -3.040 1.00 97.94 159 GLU A C 1
ATOM 1289 O O . GLU A 1 159 ? -11.961 -5.082 -2.727 1.00 97.94 159 GLU A O 1
ATOM 1294 N N . LEU A 1 160 ? -11.927 -2.884 -3.170 1.00 98.06 160 LEU A N 1
ATOM 1295 C CA . LEU A 1 160 ? -13.320 -2.630 -2.768 1.00 98.06 160 LEU A CA 1
ATOM 1296 C C . LEU A 1 160 ? -14.312 -2.762 -3.930 1.00 98.06 160 LEU A C 1
ATOM 1298 O O . LEU A 1 160 ? -15.467 -3.146 -3.734 1.00 98.06 160 LEU A O 1
ATOM 1302 N N . THR A 1 161 ? -13.858 -2.478 -5.149 1.00 95.81 161 THR A N 1
ATOM 1303 C CA . THR A 1 161 ? -14.672 -2.560 -6.370 1.00 95.81 161 THR A CA 1
ATOM 1304 C C . THR A 1 161 ? -14.232 -3.684 -7.281 1.00 95.81 161 THR A C 1
ATOM 1306 O O . THR A 1 161 ? -13.048 -3.993 -7.362 1.00 95.81 161 THR A O 1
ATOM 1309 N N . ASP A 1 162 ? -15.180 -4.253 -8.020 1.00 90.25 162 ASP A N 1
ATOM 1310 C CA . ASP A 1 162 ? -14.863 -5.311 -8.968 1.00 90.25 162 ASP A CA 1
ATOM 1311 C C . ASP A 1 162 ? -14.409 -4.743 -10.309 1.00 90.25 162 ASP A C 1
ATOM 1313 O O . ASP A 1 162 ? -15.153 -4.012 -10.962 1.00 90.25 162 ASP A O 1
ATOM 1317 N N . ASN A 1 163 ? -13.188 -5.087 -10.711 1.00 88.00 163 ASN A N 1
ATOM 1318 C CA . ASN A 1 163 ? -12.634 -4.765 -12.018 1.00 88.00 163 ASN A CA 1
ATOM 1319 C C . ASN A 1 163 ? -11.689 -5.901 -12.446 1.00 88.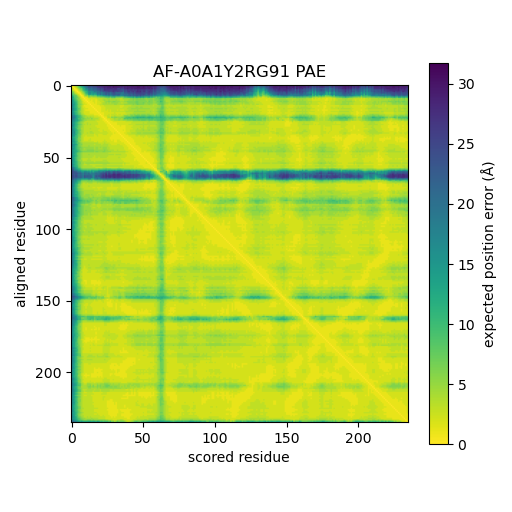00 163 ASN A C 1
ATOM 1321 O O . ASN A 1 163 ? -10.494 -5.829 -12.141 1.00 88.00 163 ASN A O 1
ATOM 1325 N N . PRO A 1 164 ? -12.192 -6.938 -13.142 1.00 85.12 164 PRO A N 1
ATOM 1326 C CA . PRO A 1 164 ? -11.478 -8.206 -13.335 1.00 85.12 164 PRO A CA 1
ATOM 1327 C C . PRO A 1 164 ? -10.134 -8.064 -14.064 1.00 85.12 164 PRO A C 1
ATOM 1329 O O . PRO A 1 164 ? -9.219 -8.845 -13.817 1.00 85.12 164 PRO A O 1
ATOM 1332 N N . ASP A 1 165 ? -9.982 -7.034 -14.899 1.00 90.50 165 ASP A N 1
ATOM 1333 C CA . ASP A 1 165 ? -8.752 -6.770 -15.658 1.00 90.50 165 ASP A CA 1
ATOM 1334 C C . ASP A 1 165 ? -7.734 -5.886 -14.910 1.00 90.50 165 ASP A C 1
ATOM 1336 O O . ASP A 1 165 ? -6.716 -5.481 -15.483 1.00 90.50 165 ASP A O 1
ATOM 1340 N N . SER A 1 166 ? -8.003 -5.540 -13.645 1.00 95.12 166 SER A N 1
ATOM 1341 C CA . SER A 1 166 ? -7.096 -4.732 -12.823 1.00 95.12 166 SER A CA 1
ATOM 1342 C C . SER A 1 166 ? -6.108 -5.601 -12.060 1.00 95.12 166 SER A C 1
ATOM 1344 O O . SER A 1 166 ? -6.449 -6.665 -11.544 1.00 95.12 166 SER A O 1
ATOM 1346 N N . TYR A 1 167 ? -4.874 -5.123 -11.929 1.00 97.25 167 TYR A N 1
ATOM 1347 C CA . TYR A 1 167 ? -3.822 -5.858 -11.234 1.00 97.25 167 TYR A CA 1
ATOM 1348 C C . TYR A 1 167 ? -2.728 -4.933 -10.705 1.00 97.25 167 TYR A C 1
ATOM 1350 O O . TYR A 1 167 ? -2.473 -3.861 -11.257 1.00 97.25 167 TYR A O 1
ATOM 1358 N N . MET A 1 168 ? -2.089 -5.339 -9.608 1.00 97.88 168 MET A N 1
ATOM 1359 C CA . MET A 1 168 ? -0.886 -4.685 -9.102 1.00 97.88 168 MET A CA 1
ATOM 1360 C C . MET A 1 168 ? 0.287 -5.229 -9.900 1.00 97.88 168 MET A C 1
ATOM 1362 O O . MET A 1 168 ? 0.525 -6.437 -9.894 1.00 97.88 168 MET A O 1
ATOM 1366 N N . LEU A 1 169 ? 0.981 -4.347 -10.604 1.00 98.12 169 LEU A N 1
ATOM 1367 C CA . LEU A 1 169 ? 2.199 -4.666 -11.327 1.00 98.12 169 LEU A CA 1
ATOM 1368 C C . LEU A 1 169 ? 3.387 -4.490 -10.385 1.00 98.12 169 LEU A C 1
ATOM 1370 O O . LEU A 1 169 ? 3.470 -3.459 -9.722 1.00 98.12 169 LEU A O 1
ATOM 1374 N N . LEU A 1 170 ? 4.271 -5.485 -10.321 1.00 98.62 170 LEU A N 1
ATOM 1375 C CA . LEU A 1 170 ? 5.402 -5.543 -9.397 1.00 98.62 170 LEU A CA 1
ATOM 1376 C C . LEU A 1 170 ? 6.695 -5.917 -10.134 1.00 98.62 170 LEU A C 1
ATOM 1378 O O . LEU A 1 170 ? 6.670 -6.800 -10.991 1.00 98.62 170 LEU A O 1
ATOM 1382 N N . TYR A 1 171 ? 7.814 -5.304 -9.745 1.00 98.44 171 TYR A N 1
ATOM 1383 C CA . TYR A 1 171 ? 9.167 -5.677 -10.173 1.00 98.44 171 TYR A CA 1
ATOM 1384 C C . TYR A 1 171 ? 10.138 -5.640 -8.985 1.00 98.44 171 TYR A C 1
ATOM 1386 O O . TYR A 1 171 ? 10.054 -4.752 -8.131 1.00 98.44 171 TYR A O 1
ATOM 1394 N N . ASP A 1 172 ? 11.079 -6.580 -8.946 1.00 97.62 172 ASP A N 1
ATOM 1395 C CA . ASP A 1 172 ? 12.228 -6.534 -8.038 1.00 97.62 172 ASP A CA 1
ATOM 1396 C C . ASP A 1 172 ? 13.316 -5.587 -8.577 1.00 97.62 172 ASP A C 1
ATOM 1398 O O . ASP A 1 172 ? 13.246 -5.109 -9.716 1.00 97.62 172 ASP A O 1
ATOM 1402 N N . SER A 1 173 ? 14.310 -5.295 -7.742 1.00 97.44 173 SER A N 1
ATOM 1403 C CA . SER A 1 173 ? 15.407 -4.374 -8.044 1.00 97.44 173 SER A CA 1
ATOM 1404 C C . SER A 1 173 ? 16.704 -5.091 -8.429 1.00 97.44 173 SER A C 1
ATOM 1406 O O . SER A 1 173 ? 17.059 -6.103 -7.828 1.00 97.44 173 SER A O 1
ATOM 1408 N N . ASP A 1 174 ? 17.453 -4.511 -9.367 1.00 96.56 174 ASP A N 1
ATOM 1409 C CA . ASP A 1 174 ? 18.844 -4.877 -9.659 1.00 96.56 174 ASP A CA 1
ATOM 1410 C C . ASP A 1 174 ? 19.834 -4.278 -8.639 1.00 96.56 174 ASP A C 1
ATOM 1412 O O . ASP A 1 174 ? 19.449 -3.614 -7.669 1.00 96.56 174 ASP A O 1
ATOM 1416 N N . GLU A 1 175 ? 21.136 -4.498 -8.846 1.00 95.19 175 GLU A N 1
ATOM 1417 C CA . GLU A 1 175 ? 22.197 -3.957 -7.989 1.00 95.19 175 GLU A CA 1
ATOM 1418 C C . GLU A 1 175 ? 22.284 -2.421 -7.980 1.00 95.19 175 GLU A C 1
ATOM 1420 O O . GLU A 1 175 ? 22.846 -1.842 -7.049 1.00 95.19 175 GLU A O 1
ATOM 1425 N N . ASN A 1 176 ? 21.704 -1.761 -8.985 1.00 95.06 176 ASN A N 1
ATOM 1426 C CA . ASN A 1 176 ? 21.605 -0.309 -9.103 1.00 95.06 176 ASN A CA 1
ATOM 1427 C C . ASN A 1 176 ? 20.239 0.211 -8.632 1.00 95.06 176 ASN A C 1
ATOM 1429 O O . ASN A 1 176 ? 19.902 1.368 -8.885 1.00 95.06 176 ASN A O 1
ATOM 1433 N N . ASN A 1 177 ? 19.459 -0.628 -7.942 1.00 96.25 177 ASN A N 1
ATOM 1434 C CA . ASN A 1 177 ? 18.099 -0.376 -7.481 1.00 96.25 177 ASN A CA 1
ATOM 1435 C C . ASN A 1 177 ? 17.054 -0.147 -8.588 1.00 96.25 177 ASN A C 1
ATOM 1437 O O . ASN A 1 177 ? 15.916 0.181 -8.249 1.00 96.25 177 ASN A O 1
ATOM 1441 N N . LEU A 1 178 ? 17.365 -0.343 -9.869 1.00 97.31 178 LEU A N 1
ATOM 1442 C CA . LEU A 1 178 ? 16.418 -0.200 -10.982 1.00 97.31 178 LEU A CA 1
ATOM 1443 C C . LEU A 1 178 ? 15.509 -1.431 -11.104 1.00 97.31 178 LEU A C 1
ATOM 1445 O O . LEU A 1 178 ? 15.903 -2.510 -10.669 1.00 97.31 178 LEU A O 1
ATOM 1449 N N . PRO A 1 179 ? 14.288 -1.304 -11.661 1.00 97.44 179 PRO A N 1
ATOM 1450 C CA . PRO A 1 179 ? 13.412 -2.458 -11.827 1.00 97.44 179 PRO A CA 1
ATOM 1451 C C . PRO A 1 179 ? 13.995 -3.457 -12.835 1.00 97.44 179 PRO A C 1
ATOM 1453 O O . PRO A 1 179 ? 14.441 -3.068 -13.917 1.00 97.44 179 PRO A O 1
ATOM 1456 N N . ILE A 1 180 ? 13.926 -4.750 -12.510 1.00 97.12 180 ILE A N 1
ATOM 1457 C CA . ILE A 1 180 ? 14.284 -5.853 -13.413 1.00 97.12 180 ILE A CA 1
ATOM 1458 C C . ILE A 1 180 ? 13.037 -6.256 -14.197 1.00 97.12 180 ILE A C 1
ATOM 1460 O O . ILE A 1 180 ? 12.091 -6.799 -13.624 1.00 97.12 180 ILE A O 1
ATOM 1464 N N . LYS A 1 181 ? 13.025 -6.040 -15.513 1.00 94.81 181 LYS A N 1
ATOM 1465 C CA . LYS A 1 181 ? 11.841 -6.282 -16.353 1.00 94.81 181 LYS A CA 1
ATOM 1466 C C . LYS A 1 181 ? 11.366 -7.737 -16.312 1.00 94.81 181 LYS A C 1
ATOM 1468 O O . LYS A 1 181 ? 10.169 -7.998 -16.285 1.00 94.81 181 LYS A O 1
ATOM 1473 N N . GLU A 1 182 ? 12.297 -8.680 -16.263 1.00 96.88 182 GLU A N 1
ATOM 1474 C CA . GLU A 1 182 ? 12.040 -10.123 -16.246 1.00 96.88 182 GLU A CA 1
ATOM 1475 C C . GLU A 1 182 ? 11.449 -10.606 -14.913 1.00 96.88 182 GLU A C 1
ATOM 1477 O O . GLU A 1 182 ? 10.918 -11.712 -14.847 1.00 96.88 182 GLU A O 1
ATOM 1482 N N . SER A 1 183 ? 11.515 -9.783 -13.861 1.00 97.38 183 SER A N 1
ATOM 1483 C CA . SER A 1 183 ? 10.939 -10.086 -12.545 1.00 97.38 183 SER A CA 1
ATOM 1484 C C . SER A 1 183 ? 9.450 -9.742 -12.431 1.00 97.38 183 SER A C 1
ATOM 1486 O O . SER A 1 183 ? 8.899 -9.802 -11.332 1.00 97.38 183 SER A O 1
ATOM 1488 N N . GLU A 1 184 ? 8.802 -9.372 -13.544 1.00 97.69 184 GLU A N 1
ATOM 1489 C CA . GLU A 1 184 ? 7.404 -8.951 -13.562 1.00 97.69 184 GLU A CA 1
ATOM 1490 C C . GLU A 1 184 ? 6.493 -9.945 -12.835 1.00 97.69 184 GLU A C 1
ATOM 1492 O O . GLU A 1 184 ? 6.365 -11.111 -13.215 1.00 97.69 184 GLU A O 1
ATOM 1497 N N . ALA A 1 185 ? 5.784 -9.446 -11.828 1.00 98.19 185 ALA A N 1
ATOM 1498 C CA . ALA A 1 185 ? 4.688 -10.149 -11.190 1.00 98.19 185 ALA A CA 1
ATOM 1499 C C . ALA A 1 185 ? 3.407 -9.315 -11.271 1.00 98.19 185 ALA A C 1
ATOM 1501 O O . ALA A 1 185 ? 3.428 -8.083 -11.246 1.00 98.19 185 ALA A O 1
ATOM 1502 N N . ARG A 1 186 ? 2.268 -10.008 -11.361 1.00 97.69 186 ARG A N 1
ATOM 1503 C CA . ARG A 1 186 ? 0.938 -9.393 -11.381 1.00 97.69 186 ARG A CA 1
ATOM 1504 C C . ARG A 1 186 ? 0.080 -10.009 -10.291 1.00 97.69 186 ARG A C 1
ATOM 1506 O O . ARG A 1 186 ? -0.147 -11.217 -10.303 1.00 97.69 186 ARG A O 1
ATOM 1513 N N . VAL A 1 187 ? -0.413 -9.182 -9.375 1.00 97.75 187 VAL A N 1
ATOM 1514 C CA . VAL A 1 187 ? -1.378 -9.606 -8.352 1.00 97.75 187 VAL A CA 1
ATOM 1515 C C . VAL A 1 187 ? -2.775 -9.159 -8.791 1.00 97.75 187 VAL A C 1
ATOM 1517 O O . VAL A 1 187 ? -2.990 -7.950 -8.911 1.00 97.75 187 VAL A O 1
ATOM 1520 N N . PRO A 1 188 ? -3.721 -10.081 -9.056 1.00 96.06 188 PRO A N 1
ATOM 1521 C CA . PRO A 1 188 ? -5.076 -9.721 -9.471 1.00 96.06 188 PRO A CA 1
ATOM 1522 C C . PRO A 1 188 ? -5.801 -8.859 -8.433 1.00 96.06 188 PRO A C 1
ATOM 1524 O O . PRO A 1 188 ? -5.745 -9.130 -7.231 1.00 96.06 188 PRO A O 1
ATOM 1527 N N . MET A 1 189 ? -6.526 -7.843 -8.898 1.00 96.31 189 MET A N 1
ATOM 1528 C CA . MET A 1 189 ? -7.268 -6.899 -8.059 1.00 96.31 189 MET A CA 1
ATOM 1529 C C . MET A 1 189 ? -8.759 -6.904 -8.427 1.00 96.31 189 MET A C 1
ATOM 1531 O O . MET A 1 189 ? -9.302 -5.895 -8.867 1.00 96.31 189 MET A O 1
ATOM 1535 N N . GLN A 1 190 ? -9.398 -8.066 -8.266 1.00 94.94 190 GLN A N 1
ATOM 1536 C CA . GLN A 1 190 ? -10.858 -8.221 -8.295 1.00 94.94 190 GLN A CA 1
ATOM 1537 C C . GLN A 1 190 ? -11.457 -7.840 -6.933 1.00 94.94 190 GLN A C 1
ATOM 1539 O O . GLN A 1 190 ? -10.723 -7.770 -5.944 1.00 94.94 190 GLN A O 1
ATOM 1544 N N . LYS A 1 191 ? -12.778 -7.639 -6.833 1.00 96.62 191 LYS A N 1
ATOM 1545 C CA . LYS A 1 191 ? -13.402 -7.275 -5.545 1.00 96.62 191 LYS A CA 1
ATOM 1546 C C . LYS A 1 191 ? -13.044 -8.280 -4.444 1.00 96.62 191 LYS A C 1
ATOM 1548 O O . LYS A 1 191 ? -13.134 -9.491 -4.634 1.00 96.62 191 LYS A O 1
ATOM 1553 N N . GLY A 1 192 ? -12.645 -7.766 -3.282 1.00 97.38 192 GLY A N 1
ATOM 1554 C CA . GLY A 1 192 ? -12.216 -8.568 -2.140 1.00 97.38 192 GLY A CA 1
ATOM 1555 C C . GLY A 1 192 ? -10.786 -9.100 -2.246 1.00 97.38 192 GLY A C 1
ATOM 1556 O O . GLY A 1 192 ? -10.334 -9.749 -1.301 1.00 97.38 192 GLY A O 1
ATOM 1557 N N . SER A 1 193 ? -10.056 -8.842 -3.344 1.00 97.69 193 SER A N 1
ATOM 1558 C CA . SER A 1 193 ? -8.617 -9.115 -3.414 1.00 97.69 193 SER A CA 1
ATOM 1559 C C . SER A 1 193 ? -7.923 -8.484 -2.216 1.00 97.69 193 SER A C 1
ATOM 1561 O O . SER A 1 193 ? -8.101 -7.302 -1.927 1.00 97.69 193 SER A O 1
ATOM 1563 N N . HIS A 1 194 ? -7.132 -9.295 -1.525 1.00 97.94 194 HIS A N 1
ATOM 1564 C CA . HIS A 1 194 ? -6.526 -8.937 -0.259 1.00 97.94 194 HIS A CA 1
ATOM 1565 C C . HIS A 1 194 ? -5.094 -9.460 -0.240 1.00 97.94 194 HIS A C 1
ATOM 1567 O O . HIS A 1 194 ? -4.851 -10.650 -0.441 1.00 97.94 194 HIS A O 1
ATOM 1573 N N . PHE A 1 195 ? -4.132 -8.561 -0.080 1.00 98.44 195 PHE A N 1
ATOM 1574 C CA . PHE A 1 195 ? -2.717 -8.912 -0.118 1.00 98.44 195 PHE A CA 1
ATOM 1575 C C . PHE A 1 195 ? -1.884 -7.913 0.672 1.00 98.44 195 PHE A C 1
ATOM 1577 O O . PHE A 1 195 ? -2.326 -6.811 0.980 1.00 98.44 195 PHE A O 1
ATOM 1584 N N . ILE A 1 196 ? -0.659 -8.305 0.989 1.00 98.38 196 ILE A N 1
ATOM 1585 C CA . ILE A 1 196 ? 0.344 -7.451 1.619 1.00 98.38 196 ILE A CA 1
ATOM 1586 C C . ILE A 1 196 ? 1.578 -7.400 0.725 1.00 98.38 196 ILE A C 1
ATOM 1588 O O . ILE A 1 196 ? 1.988 -8.421 0.176 1.00 98.38 196 ILE A O 1
ATOM 1592 N N . VAL A 1 197 ? 2.138 -6.211 0.536 1.00 98.50 197 VAL A N 1
ATOM 1593 C CA . VAL A 1 197 ? 3.248 -5.940 -0.381 1.00 98.50 197 VAL A CA 1
ATOM 1594 C C . VAL A 1 197 ? 4.315 -5.101 0.315 1.00 98.50 197 VAL A C 1
ATOM 1596 O O . VAL A 1 197 ? 4.031 -4.114 0.996 1.00 98.50 197 VAL A O 1
ATOM 1599 N N . ASP A 1 198 ? 5.569 -5.499 0.137 1.00 98.00 198 ASP A N 1
ATOM 1600 C CA . ASP A 1 198 ? 6.741 -4.728 0.520 1.00 98.00 198 ASP A CA 1
ATOM 1601 C C . ASP A 1 198 ? 6.967 -3.661 -0.550 1.00 98.00 198 ASP A C 1
ATOM 1603 O O . ASP A 1 198 ? 7.757 -3.820 -1.482 1.00 98.00 198 ASP A O 1
ATOM 1607 N N . SER A 1 199 ? 6.199 -2.580 -0.441 1.00 97.25 199 SER A N 1
ATOM 1608 C CA . SER A 1 199 ? 6.161 -1.517 -1.443 1.00 97.25 199 SER A CA 1
ATOM 1609 C C . SER A 1 199 ? 7.421 -0.642 -1.457 1.00 97.25 199 SER A C 1
ATOM 1611 O O . SER A 1 199 ? 7.591 0.181 -2.357 1.00 97.25 199 SER A O 1
ATOM 1613 N N . GLN A 1 200 ? 8.324 -0.832 -0.487 1.00 96.69 200 GLN A N 1
ATOM 1614 C CA . GLN A 1 200 ? 9.651 -0.218 -0.477 1.00 96.69 200 GLN A CA 1
ATOM 1615 C C . GLN A 1 200 ? 10.707 -1.096 -1.152 1.00 96.69 200 GLN A C 1
ATOM 1617 O O . GLN A 1 200 ? 11.601 -0.565 -1.810 1.00 96.69 200 GLN A O 1
ATOM 1622 N N . ARG A 1 201 ? 10.602 -2.426 -1.038 1.00 96.50 201 ARG A N 1
ATOM 1623 C CA . ARG A 1 201 ? 11.418 -3.351 -1.836 1.00 96.50 201 ARG A CA 1
ATOM 1624 C C . ARG A 1 201 ? 11.018 -3.306 -3.307 1.00 96.50 201 ARG A C 1
ATOM 1626 O O . ARG A 1 201 ? 11.879 -3.140 -4.165 1.00 96.50 201 ARG A O 1
ATOM 1633 N N . LEU A 1 202 ? 9.729 -3.489 -3.585 1.00 98.25 202 LEU A N 1
ATOM 1634 C CA . LEU A 1 202 ? 9.224 -3.714 -4.935 1.00 98.25 202 LEU A CA 1
ATOM 1635 C C . LEU A 1 202 ? 8.839 -2.406 -5.619 1.00 98.25 202 LEU A C 1
ATOM 1637 O O . LEU A 1 202 ? 8.109 -1.573 -5.070 1.00 98.25 202 LEU A O 1
ATOM 1641 N N . TRP A 1 203 ? 9.276 -2.269 -6.866 1.00 98.38 203 TRP A N 1
ATOM 1642 C CA . TRP A 1 203 ? 8.704 -1.299 -7.789 1.00 98.38 203 TRP A CA 1
ATOM 1643 C C . TRP A 1 203 ? 7.273 -1.710 -8.088 1.00 98.38 203 TRP A C 1
ATOM 1645 O O . TRP A 1 203 ? 7.031 -2.869 -8.421 1.00 98.38 203 TRP A O 1
ATOM 1655 N N . HIS A 1 204 ? 6.331 -0.784 -7.965 1.00 98.00 204 HIS A N 1
ATOM 1656 C CA . HIS A 1 204 ? 4.923 -1.118 -8.073 1.00 98.00 204 HIS A CA 1
ATOM 1657 C C . HIS A 1 204 ? 4.091 -0.020 -8.731 1.00 98.00 204 HIS A C 1
ATOM 1659 O O . HIS A 1 204 ? 4.432 1.165 -8.688 1.00 98.00 204 HIS A O 1
ATOM 1665 N N . VAL A 1 205 ? 2.985 -0.438 -9.349 1.00 96.31 205 VAL A N 1
ATOM 1666 C CA . VAL A 1 205 ? 1.909 0.446 -9.806 1.00 96.31 205 VAL A CA 1
ATOM 1667 C C . VAL A 1 205 ? 0.599 -0.326 -9.985 1.00 96.31 205 VAL A C 1
ATOM 1669 O O . VAL A 1 205 ? 0.596 -1.491 -10.386 1.00 96.31 205 VAL A O 1
ATOM 1672 N N . GLY A 1 206 ? -0.533 0.324 -9.710 1.00 95.25 206 GLY A N 1
ATOM 1673 C CA . GLY A 1 206 ? -1.850 -0.217 -10.036 1.00 95.25 206 GLY A CA 1
ATOM 1674 C C . GLY A 1 206 ? -2.176 -0.034 -11.518 1.00 95.25 206 GLY A C 1
ATOM 1675 O O . GLY A 1 206 ? -2.189 1.090 -12.018 1.00 95.25 206 GLY A O 1
ATOM 1676 N N . VAL A 1 207 ? -2.479 -1.123 -12.222 1.00 95.62 207 VAL A N 1
ATOM 1677 C CA . VAL A 1 207 ? -2.994 -1.084 -13.597 1.00 95.62 207 VAL A CA 1
ATOM 1678 C C . VAL A 1 207 ? -4.500 -1.305 -13.555 1.00 95.62 207 VAL A C 1
ATOM 1680 O O . VAL A 1 207 ? -4.969 -2.269 -12.947 1.00 95.62 207 VAL A O 1
ATOM 1683 N N . HIS A 1 208 ? -5.256 -0.415 -14.195 1.00 94.69 208 HIS A N 1
ATOM 1684 C CA . HIS A 1 208 ? -6.712 -0.438 -14.167 1.00 94.69 208 HIS A CA 1
ATOM 1685 C C . HIS A 1 208 ? -7.291 -0.193 -15.566 1.00 94.69 208 HIS A C 1
ATOM 1687 O O . HIS A 1 208 ? -7.583 0.933 -15.950 1.00 94.69 208 HIS A O 1
ATOM 1693 N N . ASN A 1 209 ? -7.487 -1.275 -16.322 1.00 91.12 209 ASN A N 1
ATOM 1694 C CA . ASN A 1 209 ? -8.001 -1.227 -17.698 1.00 91.12 209 ASN A CA 1
ATOM 1695 C C . ASN A 1 209 ? -9.544 -1.182 -17.778 1.00 91.12 209 ASN A C 1
ATOM 1697 O O . ASN A 1 209 ? -10.111 -1.482 -18.827 1.00 91.12 209 ASN A O 1
ATOM 1701 N N . GLY A 1 210 ? -10.228 -0.889 -16.666 1.00 90.94 210 GLY A N 1
ATOM 1702 C CA . GLY A 1 210 ? -11.691 -0.865 -16.611 1.00 90.94 210 GLY A CA 1
ATOM 1703 C C . GLY A 1 210 ? -12.292 0.365 -17.292 1.00 90.94 210 GLY A C 1
ATOM 1704 O O . GLY A 1 210 ? -11.624 1.098 -18.010 1.00 90.94 210 GLY A O 1
ATOM 1705 N N . THR A 1 211 ? -13.581 0.609 -17.064 1.00 91.56 211 THR A N 1
ATOM 1706 C CA . THR A 1 211 ? -14.298 1.768 -17.638 1.00 91.56 211 THR A CA 1
ATOM 1707 C C . THR A 1 211 ? -14.948 2.661 -16.582 1.00 91.56 211 THR A C 1
ATOM 1709 O O . THR A 1 211 ? -15.706 3.566 -16.922 1.00 91.56 211 THR A O 1
ATOM 1712 N N . LYS A 1 212 ? -14.731 2.367 -15.300 1.00 92.44 212 LYS A N 1
ATOM 1713 C CA . LYS A 1 212 ? -15.280 3.090 -14.150 1.00 92.44 212 LYS A CA 1
ATOM 1714 C C . LYS A 1 212 ? -14.199 3.204 -13.096 1.00 92.44 212 LYS A C 1
ATOM 1716 O O . LYS A 1 212 ? -13.369 2.314 -13.017 1.00 92.44 212 LYS A O 1
ATOM 1721 N N . SER A 1 213 ? -14.274 4.229 -12.260 1.00 93.62 213 SER A N 1
ATOM 1722 C CA . SER A 1 213 ? -13.347 4.417 -11.151 1.00 93.62 213 SER A CA 1
ATOM 1723 C C . SER A 1 213 ? -13.271 3.180 -10.259 1.00 93.62 213 SER A C 1
ATOM 1725 O O . SER A 1 213 ? -14.277 2.533 -9.949 1.00 93.62 213 SER A O 1
ATOM 1727 N N . ARG A 1 214 ? -12.056 2.885 -9.821 1.00 95.12 214 ARG A N 1
ATOM 1728 C CA . ARG A 1 214 ? -11.733 1.764 -8.956 1.00 95.12 214 ARG A CA 1
ATOM 1729 C C . ARG A 1 214 ? -11.368 2.245 -7.563 1.00 95.12 214 ARG A C 1
ATOM 1731 O O . ARG A 1 214 ? -10.622 3.213 -7.435 1.00 95.12 214 ARG A O 1
ATOM 1738 N N . TYR A 1 215 ? -11.822 1.526 -6.541 1.00 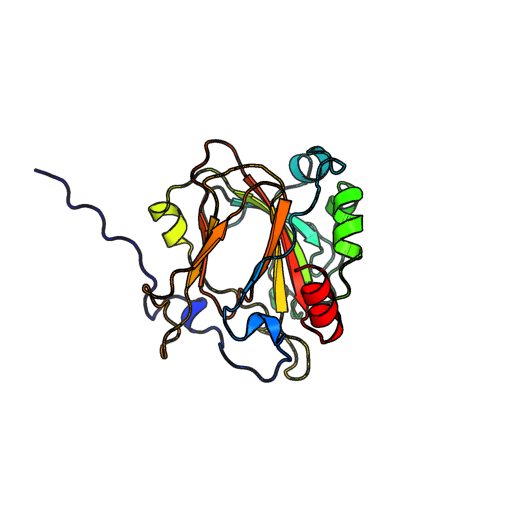97.56 215 TYR A N 1
ATOM 1739 C CA . TYR A 1 215 ? -11.556 1.847 -5.145 1.00 97.56 215 TYR A CA 1
ATOM 1740 C C . TYR A 1 215 ? -10.841 0.712 -4.420 1.00 97.56 215 TYR A C 1
ATOM 1742 O O . TYR A 1 215 ? -11.185 -0.462 -4.577 1.00 97.56 215 TYR A O 1
ATOM 1750 N N . ALA A 1 216 ? -9.878 1.074 -3.578 1.00 97.88 216 ALA A N 1
ATOM 1751 C CA . ALA A 1 216 ? -9.205 0.140 -2.686 1.00 97.88 216 ALA A CA 1
ATOM 1752 C C . ALA A 1 216 ? -8.790 0.807 -1.375 1.00 97.88 216 ALA A C 1
ATOM 1754 O O . ALA A 1 216 ? -8.491 1.999 -1.355 1.00 97.88 216 ALA A O 1
ATOM 1755 N N . ALA A 1 217 ? -8.722 0.032 -0.296 1.00 98.44 217 ALA A N 1
ATOM 1756 C CA . ALA A 1 217 ? -8.075 0.453 0.939 1.00 98.44 217 ALA A CA 1
ATOM 1757 C C . ALA A 1 217 ? -6.588 0.074 0.909 1.00 98.44 217 ALA A C 1
ATOM 1759 O O . ALA A 1 217 ? -6.232 -1.062 0.591 1.00 98.44 217 ALA A O 1
ATOM 1760 N N . ILE A 1 218 ? -5.732 1.029 1.266 1.00 97.94 218 ILE A N 1
ATOM 1761 C CA . ILE A 1 218 ? -4.287 0.869 1.416 1.00 97.94 218 ILE A CA 1
ATOM 1762 C C . ILE A 1 218 ? -3.938 1.185 2.867 1.00 97.94 218 ILE A C 1
ATOM 1764 O O . ILE A 1 218 ? -4.233 2.280 3.350 1.00 97.94 218 ILE A O 1
ATOM 1768 N N . ILE A 1 219 ? -3.315 0.235 3.556 1.00 98.31 219 ILE A N 1
ATOM 1769 C CA . ILE A 1 219 ? -3.024 0.318 4.989 1.00 98.31 219 ILE A CA 1
ATOM 1770 C C . ILE A 1 219 ? -1.519 0.095 5.174 1.00 98.31 219 ILE A C 1
ATOM 1772 O O . ILE A 1 219 ? -1.025 -1.009 4.944 1.00 98.31 219 ILE A O 1
ATOM 1776 N N . SER A 1 220 ? -0.780 1.133 5.567 1.00 97.75 220 SER A N 1
ATOM 1777 C CA . SER A 1 220 ? 0.600 0.983 6.040 1.00 97.75 220 SER A CA 1
ATOM 1778 C C . SER A 1 220 ? 0.577 0.287 7.399 1.00 97.75 220 SER A C 1
ATOM 1780 O O . SER A 1 220 ? -0.046 0.794 8.330 1.00 97.75 220 SER A O 1
ATOM 1782 N N . VAL A 1 221 ? 1.268 -0.843 7.522 1.00 98.00 221 VAL A N 1
ATOM 1783 C CA . VAL A 1 221 ? 1.392 -1.596 8.776 1.00 98.00 221 VAL A CA 1
ATOM 1784 C C . VAL A 1 221 ? 2.851 -1.895 9.076 1.00 98.00 221 VAL A C 1
ATOM 1786 O O . VAL A 1 221 ? 3.643 -2.198 8.180 1.00 98.00 221 VAL A O 1
ATOM 1789 N N . GLU A 1 222 ? 3.207 -1.807 10.350 1.00 97.88 222 GLU A N 1
ATOM 1790 C CA . GLU A 1 222 ? 4.511 -2.211 10.845 1.00 97.88 222 GLU A CA 1
ATOM 1791 C C . GLU A 1 222 ? 4.606 -3.739 10.902 1.00 97.88 222 GLU A C 1
ATOM 1793 O O . GLU A 1 222 ? 3.770 -4.413 11.505 1.00 97.88 222 GLU A O 1
ATOM 1798 N N . SER A 1 223 ? 5.648 -4.305 10.296 1.00 98.00 223 SER A N 1
ATOM 1799 C CA . SER A 1 223 ? 5.913 -5.733 10.408 1.00 98.00 223 SER A CA 1
ATOM 1800 C C . SER A 1 223 ? 6.292 -6.131 11.832 1.00 98.00 223 SER A C 1
ATOM 1802 O O . SER A 1 223 ? 7.172 -5.524 12.437 1.00 98.00 223 SER A O 1
ATOM 1804 N N . SER A 1 224 ? 5.739 -7.237 12.308 1.00 97.88 224 SER A N 1
ATOM 1805 C CA . SER A 1 224 ? 6.092 -7.844 13.588 1.00 97.88 224 SER A CA 1
ATOM 1806 C C . SER A 1 224 ? 5.917 -9.365 13.507 1.00 97.88 224 SER A C 1
ATOM 1808 O O . SER A 1 224 ? 5.263 -9.858 12.580 1.00 97.88 224 SER A O 1
ATOM 1810 N N . PRO A 1 225 ? 6.461 -10.142 14.462 1.00 98.19 225 PRO A N 1
ATOM 1811 C CA . PRO A 1 225 ? 6.149 -11.566 14.566 1.00 98.19 225 PRO A CA 1
ATOM 1812 C C . PRO A 1 225 ? 4.644 -11.850 14.706 1.00 98.19 225 PRO A C 1
ATOM 1814 O O . PRO A 1 225 ? 4.171 -12.878 14.227 1.00 98.19 225 PRO A O 1
ATOM 1817 N N . GLU A 1 226 ? 3.889 -10.946 15.335 1.00 98.38 226 GLU A N 1
ATOM 1818 C CA . GLU A 1 226 ? 2.434 -11.059 15.484 1.00 98.38 226 GLU A CA 1
ATOM 1819 C C . GLU A 1 226 ? 1.711 -10.852 14.146 1.00 98.38 226 GLU A C 1
ATOM 1821 O O . GLU A 1 226 ? 0.870 -11.671 13.767 1.00 98.38 226 GLU A O 1
ATOM 1826 N N . LEU A 1 227 ? 2.103 -9.831 13.371 1.00 98.44 227 LEU A N 1
ATOM 1827 C CA . LEU A 1 227 ? 1.563 -9.621 12.028 1.00 98.44 227 LEU A CA 1
ATOM 1828 C C . LEU A 1 227 ? 1.910 -10.789 11.095 1.00 98.44 227 LEU A C 1
ATOM 1830 O O . LEU A 1 227 ? 1.056 -11.212 10.321 1.00 98.44 227 LEU A O 1
ATOM 1834 N N . GLU A 1 228 ? 3.118 -11.354 11.189 1.00 98.25 228 GLU A N 1
ATOM 1835 C CA . GLU A 1 228 ? 3.508 -12.549 10.427 1.00 98.25 228 GLU A CA 1
ATOM 1836 C C . GLU A 1 228 ? 2.572 -13.724 10.730 1.00 98.25 228 GLU A C 1
ATOM 1838 O O . GLU A 1 228 ? 2.047 -14.352 9.810 1.00 98.25 228 GLU A O 1
ATOM 1843 N N . GLN A 1 229 ? 2.315 -14.012 12.010 1.00 98.25 229 GLN A N 1
ATOM 1844 C CA . GLN A 1 229 ? 1.393 -15.082 12.403 1.00 98.25 229 GLN A CA 1
ATOM 1845 C C . GLN A 1 229 ? -0.024 -14.824 11.882 1.00 98.25 229 GLN A C 1
ATOM 1847 O O . GLN A 1 229 ? -0.668 -15.734 11.348 1.00 98.25 229 GLN A O 1
ATOM 1852 N N . TRP A 1 230 ? -0.495 -13.578 11.976 1.00 98.19 230 TRP A N 1
ATOM 1853 C CA . TRP A 1 230 ? -1.790 -13.180 11.438 1.00 98.19 230 TRP A CA 1
ATOM 1854 C C . TRP A 1 230 ? -1.852 -13.380 9.919 1.00 98.19 230 TRP A C 1
ATOM 1856 O O . TRP A 1 230 ? -2.769 -14.041 9.435 1.00 98.19 230 TRP A O 1
ATOM 1866 N N . VAL A 1 231 ? -0.847 -12.917 9.169 1.00 97.94 231 VAL A N 1
ATOM 1867 C CA . VAL A 1 231 ? -0.735 -13.091 7.710 1.00 97.94 231 VAL A CA 1
ATOM 1868 C C . VAL A 1 231 ? -0.773 -14.571 7.336 1.00 97.94 231 VAL A C 1
ATOM 1870 O O . VAL A 1 231 ? -1.524 -14.961 6.444 1.00 97.94 231 VAL A O 1
ATOM 1873 N N . GLN A 1 232 ? -0.025 -15.419 8.043 1.00 97.31 232 GLN A N 1
ATOM 1874 C CA . GLN A 1 232 ? -0.011 -16.863 7.795 1.00 97.31 232 GLN A CA 1
ATOM 1875 C C . GLN A 1 232 ? -1.379 -17.509 8.050 1.00 97.31 232 GLN A C 1
ATOM 1877 O O . GLN A 1 232 ? -1.787 -18.378 7.284 1.00 97.31 232 GLN A O 1
ATOM 1882 N N . SER A 1 233 ? -2.130 -17.053 9.058 1.00 96.81 233 SER A N 1
ATOM 1883 C CA . SER A 1 233 ? -3.495 -17.541 9.325 1.00 96.81 233 SER A CA 1
ATOM 1884 C C . SER A 1 233 ? -4.517 -17.154 8.242 1.00 96.81 233 SER A C 1
ATOM 1886 O O . SER A 1 233 ? -5.584 -17.767 8.132 1.00 96.81 233 SER A O 1
ATOM 1888 N N . LYS A 1 234 ? -4.199 -16.125 7.445 1.00 93.75 234 LYS A N 1
ATOM 1889 C CA . LYS A 1 234 ? -5.056 -15.563 6.394 1.00 93.75 234 LYS A CA 1
ATOM 1890 C C . LYS A 1 234 ? -4.693 -16.039 4.988 1.00 93.75 234 LYS A C 1
ATOM 1892 O O . LYS A 1 234 ? -5.432 -15.692 4.072 1.00 93.75 234 LYS A O 1
ATOM 1897 N N . LYS A 1 235 ? -3.617 -16.809 4.806 1.00 85.31 235 LYS A N 1
ATOM 1898 C CA . LYS A 1 235 ? -3.359 -17.552 3.560 1.00 85.31 235 LYS A CA 1
ATOM 1899 C C . LYS A 1 235 ? -4.418 -18.639 3.362 1.00 85.31 235 LYS A C 1
ATOM 1901 O O . LYS A 1 235 ? -4.824 -18.848 2.203 1.00 85.31 235 LYS A O 1
#

Radius of gyration: 17.3 Å; Cα contacts (8 Å, |Δi|>4): 521; chains: 1; bounding box: 44×34×58 Å

Nearest PDB structures (foldseek):
  6zyk-assembly1_A  TM=5.678E-01  e=8.678E-03  Streptomyces malaysiense
  8dco-assembly1_A  TM=4.654E-01  e=4.210E-03  Campylobacter jejuni
  8db5-assembly3_E  TM=4.634E-01  e=5.878E-03  Campylobacter jejuni
  6npb-assembly1_A  TM=5.786E-01  e=3.415E-01  Leisingera caerulea
  3fbm-assembly1_A  TM=3.130E-01  e=4.510E-01  Infectious bursal disease virus

Sequence (235 aa):
MSSPTPAIFWPHSEHWSVKIPLKTSHYRMPSMNEKGYVVLKTLNLDHIPASEWENLTYMDWKSGGDTNFAPLASCDGTNECKGFWENGKTDKDAIFTPNSELCPNLMEYIKSIPANFGRVRIIRLEPQTHDQAIRSVHRDDNNRLNPEDEGWVVRMWIELTDNPDSYMLLYDSDENNLPIKESEARVPMQKGSHFIVDSQRLWHVGVHNGTKSRYAAIISVESSPELEQWVQSKK